Protein AF-A0A8J2M8Q9-F1 (afdb_monomer_lite)

pLDDT: mean 80.67, std 23.52, range [33.78, 98.88]

Foldseek 3Di:
DDPVLVVQLVVLVVQLVVLVVQLCCQPPVDPDHDVVSNVVSVVSNVVSVVSNVVSVVVVVVVVVVVVVVVVVVVVVVVVVVVVVVVVVVVVVVVVVVVVVVVVVVVVVVCVVCVVVVVVVVVVVVVVVVVVVVVVVDDDDDDDDDDDDDDDDDDDDDDDDDDDDDDDDDDDDDDDDDDDDDDDDDDDDDDD

Sequence (191 aa):
MDTQLTKRLKNSAANVLRETWLIYKHTKLVKRVNPSRVRAHQRKFLLAIYALRKVKMDQRKLMDNSSTITDMAKTQNTVYEIVSDLTARQDHFEERLQAIEEKIALVHEQLEGLPDVISRCLSRHSYEMQSKNYLLRPESAATPSTLPPALPTTSATQMHNNMPHSKSVPTSTLSTKTLLPPPLPPRTQQT

InterPro domains:
  IPR004178 Calmodulin-binding domain [PF02888] (2-76)
  IPR004178 Calmodulin-binding domain [SM01053] (2-78)
  IPR015449 Potassium channel, calcium-activated, SK [PTHR10153] (1-133)

Secondary structure (DSSP, 8-state):
--HHHHHHHHHHHHHHHHHHHHHHHHHHSSSS--HHHHHHHHHHHHHH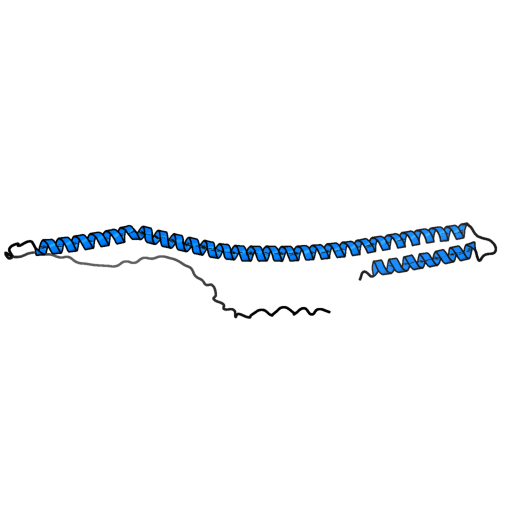HHHHHHHHHHHHHHHHHHHHHHHHHHHHHHHHHHHHHHHHHHHHHHHHHHHHHHHHHHHHHHHHSHHHHHHHHHHHHHHHHHHHHHTT--------------------------------------------PPPPPPPP---

Organism: NCBI:txid39272

Radius of gyration: 52.07 Å; chains: 1; bounding box: 101×75×138 Å

Structure (mmCIF, N/CA/C/O backbone):
data_AF-A0A8J2M8Q9-F1
#
_entry.id   AF-A0A8J2M8Q9-F1
#
loop_
_atom_site.group_PDB
_atom_site.id
_atom_site.type_symbol
_atom_site.label_atom_id
_atom_site.label_alt_id
_atom_site.label_comp_id
_atom_site.label_asym_id
_atom_site.label_entity_id
_atom_site.label_seq_id
_atom_site.pdbx_PDB_ins_code
_atom_site.Cartn_x
_atom_site.Cartn_y
_atom_site.Cartn_z
_atom_site.occupancy
_atom_site.B_iso_or_equiv
_atom_site.auth_seq_id
_atom_site.auth_comp_id
_atom_site.auth_asym_id
_atom_site.auth_atom_id
_atom_site.pdbx_PDB_model_num
ATOM 1 N N . MET A 1 1 ? -5.639 -0.041 -10.837 1.00 57.59 1 MET A N 1
ATOM 2 C CA . MET A 1 1 ? -4.279 -0.512 -11.199 1.00 57.59 1 MET A CA 1
ATOM 3 C C . MET A 1 1 ? -3.458 0.691 -11.648 1.00 57.59 1 MET A C 1
ATOM 5 O O . MET A 1 1 ? -3.986 1.476 -12.425 1.00 57.59 1 MET A O 1
ATOM 9 N N . ASP A 1 2 ? -2.213 0.857 -11.186 1.00 66.19 2 ASP A N 1
ATOM 10 C CA . ASP A 1 2 ? -1.350 1.966 -11.636 1.00 66.19 2 ASP A CA 1
ATOM 11 C C . ASP A 1 2 ? -0.932 1.782 -13.110 1.00 66.19 2 ASP A C 1
ATOM 13 O O . ASP A 1 2 ? -0.144 0.900 -13.477 1.00 66.19 2 ASP A O 1
ATOM 17 N N . THR A 1 3 ? -1.472 2.646 -13.968 1.00 80.94 3 THR A N 1
ATOM 18 C CA . THR A 1 3 ? -1.210 2.667 -15.409 1.00 80.94 3 THR A CA 1
ATOM 19 C C . THR A 1 3 ? 0.157 3.271 -15.754 1.00 80.94 3 THR A C 1
ATOM 21 O O . THR A 1 3 ? 0.764 2.866 -16.749 1.00 80.94 3 THR A O 1
ATOM 24 N N . GLN A 1 4 ? 0.690 4.183 -14.933 1.00 89.00 4 GLN A N 1
ATOM 25 C CA . GLN A 1 4 ? 1.952 4.898 -15.153 1.00 89.00 4 GLN A CA 1
ATOM 26 C C . GLN A 1 4 ? 3.167 3.992 -14.934 1.00 89.00 4 GLN A C 1
ATOM 28 O O . GLN A 1 4 ? 4.094 3.998 -15.751 1.00 89.00 4 GLN A O 1
ATOM 33 N N . LEU A 1 5 ? 3.205 3.207 -13.849 1.00 89.88 5 LEU A N 1
ATOM 34 C CA . LEU A 1 5 ? 4.272 2.212 -13.652 1.00 89.88 5 LEU A CA 1
ATOM 35 C C . LEU A 1 5 ? 4.190 1.103 -14.708 1.00 89.88 5 LEU A C 1
ATOM 37 O O . LEU A 1 5 ? 5.193 0.812 -15.360 1.00 89.88 5 LEU A O 1
ATOM 41 N N . THR A 1 6 ? 2.996 0.566 -14.976 1.00 91.38 6 THR A N 1
ATOM 42 C CA . THR A 1 6 ? 2.790 -0.483 -15.992 1.00 91.38 6 THR A CA 1
ATOM 43 C C . THR A 1 6 ? 3.239 -0.037 -17.393 1.00 91.38 6 THR A C 1
ATOM 45 O O . THR A 1 6 ? 3.917 -0.788 -18.100 1.00 91.38 6 THR A O 1
ATOM 48 N N . LYS A 1 7 ? 2.934 1.207 -17.798 1.00 94.94 7 LYS A N 1
ATOM 49 C CA . LYS A 1 7 ? 3.385 1.798 -19.073 1.00 94.94 7 LYS A CA 1
ATOM 50 C C . LYS A 1 7 ? 4.909 1.940 -19.134 1.00 94.94 7 LYS A C 1
ATOM 52 O O . LYS A 1 7 ? 5.515 1.568 -20.140 1.00 94.94 7 LYS A O 1
ATOM 57 N N . ARG A 1 8 ? 5.543 2.427 -18.058 1.00 94.62 8 ARG A N 1
ATOM 58 C CA . ARG A 1 8 ? 7.009 2.571 -17.966 1.00 94.62 8 ARG A CA 1
ATOM 59 C C . ARG A 1 8 ? 7.736 1.221 -17.974 1.00 94.62 8 ARG A C 1
ATOM 61 O O . ARG A 1 8 ? 8.788 1.111 -18.605 1.00 94.62 8 ARG A O 1
ATOM 68 N N . LEU A 1 9 ? 7.159 0.188 -17.354 1.00 95.44 9 LEU A N 1
ATOM 69 C CA . LEU A 1 9 ? 7.693 -1.179 -17.358 1.00 95.44 9 LEU A CA 1
ATOM 70 C C . LEU A 1 9 ? 7.687 -1.762 -18.781 1.00 95.44 9 LEU A C 1
ATOM 72 O O . LEU A 1 9 ? 8.731 -2.187 -19.278 1.00 95.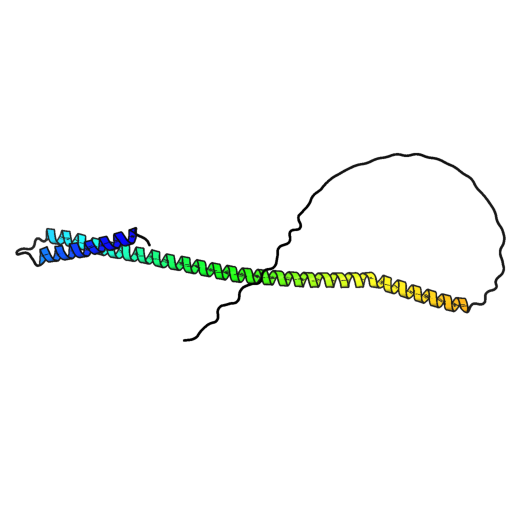44 9 LEU A O 1
ATOM 76 N N . LYS A 1 10 ? 6.534 -1.699 -19.468 1.00 96.12 10 LYS A N 1
ATOM 77 C CA . LYS A 1 10 ? 6.373 -2.164 -20.857 1.00 96.12 10 LYS A CA 1
ATOM 78 C C . LYS A 1 10 ? 7.310 -1.430 -21.825 1.00 96.12 10 LYS A C 1
ATOM 80 O O . LYS A 1 10 ? 7.965 -2.075 -22.639 1.00 96.12 10 LYS A O 1
ATOM 85 N N . ASN A 1 11 ? 7.434 -0.103 -21.710 1.00 96.75 11 ASN A N 1
ATOM 86 C CA . ASN A 1 11 ? 8.350 0.675 -22.552 1.00 96.75 11 ASN A CA 1
ATOM 87 C C . ASN A 1 11 ? 9.827 0.313 -22.302 1.00 96.75 11 ASN A C 1
ATOM 89 O O . ASN A 1 11 ? 10.575 0.109 -23.255 1.00 96.75 11 ASN A O 1
ATOM 93 N N . SER A 1 12 ? 10.235 0.156 -21.038 1.00 97.38 12 SER A N 1
ATOM 94 C CA . SER A 1 12 ? 11.608 -0.242 -20.696 1.00 97.38 12 SER A CA 1
ATOM 95 C C . SER A 1 12 ? 11.949 -1.632 -21.247 1.00 97.38 12 SER A C 1
ATOM 97 O O . SER A 1 12 ? 13.013 -1.805 -21.835 1.00 97.38 12 SER A O 1
ATOM 99 N N . ALA A 1 13 ? 11.030 -2.600 -21.147 1.00 98.25 13 ALA A N 1
ATOM 100 C CA . ALA A 1 13 ? 11.201 -3.937 -21.721 1.00 98.25 13 ALA A CA 1
ATOM 101 C C . ALA A 1 13 ? 11.309 -3.912 -23.260 1.00 98.25 13 ALA A C 1
ATOM 103 O O . ALA A 1 13 ? 12.187 -4.563 -23.827 1.00 98.25 13 ALA A O 1
ATOM 104 N N . ALA A 1 14 ? 10.484 -3.107 -23.940 1.00 98.56 14 ALA A N 1
ATOM 105 C CA . ALA A 1 14 ? 10.582 -2.917 -25.389 1.00 98.56 14 ALA A CA 1
ATOM 106 C C . ALA A 1 14 ? 11.932 -2.301 -25.807 1.00 98.56 14 ALA A C 1
ATOM 108 O O . ALA A 1 14 ? 12.529 -2.734 -26.792 1.00 98.56 14 ALA A O 1
ATOM 109 N N . ASN A 1 15 ? 12.459 -1.345 -25.031 1.00 98.56 15 ASN A N 1
ATOM 110 C CA . ASN A 1 15 ? 13.781 -0.760 -25.269 1.00 98.56 15 ASN A CA 1
ATOM 111 C C . ASN A 1 15 ? 14.919 -1.774 -25.055 1.00 98.56 15 ASN A C 1
ATOM 113 O O . ASN A 1 15 ? 15.873 -1.773 -25.829 1.00 98.56 15 ASN A O 1
ATOM 117 N N . VAL A 1 16 ? 14.812 -2.670 -24.063 1.00 98.75 16 VAL A N 1
ATOM 118 C CA . VAL A 1 16 ? 15.770 -3.777 -23.881 1.00 98.75 16 VAL A CA 1
ATOM 119 C C . VAL A 1 16 ? 15.820 -4.641 -25.145 1.00 98.75 16 VAL A C 1
ATOM 121 O O . VAL A 1 16 ? 16.888 -4.766 -25.739 1.00 98.75 16 VAL A O 1
ATOM 124 N N . LEU A 1 17 ? 14.672 -5.144 -25.619 1.00 98.81 17 LEU A N 1
ATOM 125 C CA . LEU A 1 17 ? 14.590 -5.959 -26.841 1.00 98.81 17 LEU A CA 1
ATOM 126 C C . LEU A 1 17 ? 15.137 -5.220 -28.076 1.00 98.81 17 LEU A C 1
ATOM 128 O O . LEU A 1 17 ? 15.916 -5.784 -28.848 1.00 98.81 17 LEU A O 1
ATOM 132 N N . ARG A 1 18 ? 14.774 -3.939 -28.237 1.00 98.75 18 ARG A N 1
ATOM 133 C CA . ARG A 1 18 ? 15.227 -3.073 -29.336 1.00 98.75 18 ARG A CA 1
ATOM 134 C C . ARG A 1 18 ? 16.748 -2.960 -29.388 1.00 98.75 18 ARG A C 1
ATOM 136 O O . ARG A 1 18 ? 17.340 -3.151 -30.450 1.00 98.75 18 ARG A O 1
ATOM 143 N N . GLU A 1 19 ? 17.389 -2.645 -28.265 1.00 98.75 19 GLU A N 1
ATOM 144 C CA . GLU A 1 19 ? 18.838 -2.453 -28.244 1.00 98.75 19 GLU A CA 1
ATOM 145 C C . GLU A 1 19 ? 19.596 -3.790 -28.282 1.00 98.75 19 GLU A C 1
ATOM 147 O O . GLU A 1 19 ? 20.628 -3.851 -28.944 1.00 98.75 19 GLU A O 1
ATOM 152 N N . THR A 1 20 ? 19.069 -4.883 -27.708 1.00 98.75 20 THR A N 1
ATOM 153 C CA . THR A 1 20 ? 19.615 -6.243 -27.915 1.00 98.75 20 THR A CA 1
ATOM 154 C C . THR A 1 20 ? 19.653 -6.596 -29.404 1.00 98.75 20 THR A C 1
ATOM 156 O O . THR A 1 20 ? 20.704 -6.992 -29.914 1.00 98.75 20 THR A O 1
ATOM 159 N N . TRP A 1 21 ? 18.548 -6.391 -30.130 1.00 98.88 21 TRP A N 1
ATOM 160 C CA . TRP A 1 21 ? 18.489 -6.648 -31.571 1.00 98.88 21 TRP A CA 1
ATOM 161 C C . TRP A 1 21 ? 19.465 -5.770 -32.364 1.00 98.88 21 TRP A C 1
ATOM 163 O O . TRP A 1 21 ? 20.146 -6.261 -33.265 1.00 98.88 21 TRP A O 1
ATOM 173 N N . LEU A 1 22 ? 19.598 -4.487 -32.018 1.00 98.69 22 LEU A N 1
ATOM 174 C CA . LEU A 1 22 ? 20.521 -3.575 -32.702 1.00 98.69 22 LEU A CA 1
ATOM 175 C C . LEU A 1 22 ? 21.999 -3.880 -32.398 1.00 98.69 22 LEU A C 1
ATOM 177 O O . LEU A 1 22 ? 22.832 -3.772 -33.299 1.00 98.69 22 LEU A O 1
ATOM 181 N N . ILE A 1 23 ? 22.332 -4.336 -31.186 1.00 98.62 23 ILE A N 1
ATOM 182 C CA . ILE A 1 23 ? 23.669 -4.853 -30.854 1.00 98.62 23 ILE A CA 1
ATOM 183 C C . ILE A 1 23 ? 23.963 -6.103 -31.689 1.00 98.62 23 ILE A C 1
ATOM 185 O O . ILE A 1 23 ? 24.995 -6.147 -32.359 1.00 98.62 23 ILE A O 1
ATOM 189 N N . TYR A 1 24 ? 23.054 -7.084 -31.721 1.00 98.81 24 TYR A N 1
ATOM 190 C CA . TYR A 1 24 ? 23.211 -8.300 -32.529 1.00 98.81 24 TYR A CA 1
ATOM 191 C C . TYR A 1 24 ? 23.379 -7.967 -34.020 1.00 98.81 24 TYR A C 1
ATOM 193 O O . TYR A 1 24 ? 24.371 -8.359 -34.641 1.00 98.81 24 TYR A O 1
ATOM 201 N N . LYS A 1 25 ? 22.494 -7.128 -34.576 1.00 98.50 25 LYS A N 1
ATOM 202 C CA . LYS A 1 25 ? 22.558 -6.667 -35.970 1.00 98.50 25 LYS A CA 1
ATOM 203 C C . LYS A 1 25 ? 23.911 -6.040 -36.316 1.00 98.50 25 LYS A C 1
ATOM 205 O O . LYS A 1 25 ? 24.453 -6.315 -37.380 1.00 98.50 25 LYS A O 1
ATOM 210 N N . HIS A 1 26 ? 24.469 -5.209 -35.436 1.00 98.38 26 HIS A N 1
ATOM 211 C CA . HIS A 1 26 ? 25.707 -4.463 -35.699 1.00 98.38 26 HIS A CA 1
ATOM 212 C C . HIS A 1 26 ? 26.997 -5.163 -35.238 1.00 98.38 26 HIS A C 1
ATOM 214 O O . HIS A 1 26 ? 28.076 -4.604 -35.428 1.00 98.38 26 HIS A O 1
ATOM 220 N N . THR A 1 27 ? 26.906 -6.376 -34.678 1.00 98.44 27 THR A N 1
ATOM 221 C CA . THR A 1 27 ? 28.067 -7.197 -34.272 1.00 98.44 27 THR A CA 1
ATOM 222 C C . THR A 1 27 ? 28.136 -8.567 -34.947 1.00 98.44 27 THR A C 1
ATOM 224 O O . THR A 1 27 ? 29.223 -9.135 -35.009 1.00 98.44 27 THR A O 1
ATOM 227 N N . LYS A 1 28 ? 27.014 -9.105 -35.452 1.00 97.88 28 LYS A N 1
ATOM 228 C CA . LYS A 1 28 ? 26.935 -10.443 -36.068 1.00 97.88 28 LYS A CA 1
ATOM 229 C C . LYS A 1 28 ? 26.428 -10.447 -37.515 1.00 97.88 28 LYS A C 1
ATOM 231 O O . LYS A 1 28 ? 26.812 -11.328 -38.271 1.00 97.88 28 LYS A O 1
ATOM 236 N N . LEU A 1 29 ? 25.612 -9.469 -37.923 1.00 97.94 29 LEU A N 1
ATOM 237 C CA . LEU A 1 29 ? 24.972 -9.407 -39.255 1.00 97.94 29 LEU A CA 1
ATOM 238 C C . LEU A 1 29 ? 25.597 -8.325 -40.170 1.00 97.94 29 LEU A C 1
ATOM 240 O O . LEU A 1 29 ? 24.916 -7.723 -41.000 1.00 97.94 29 LEU A O 1
ATOM 244 N N . VAL A 1 30 ? 26.897 -8.041 -40.018 1.00 97.19 30 VAL A N 1
ATOM 245 C CA . VAL A 1 30 ? 27.631 -7.036 -40.816 1.00 97.19 30 VAL A CA 1
ATOM 246 C C . VAL A 1 30 ? 29.028 -7.523 -41.206 1.00 97.19 30 VAL A C 1
ATOM 248 O O . VAL A 1 30 ? 29.735 -8.099 -40.387 1.00 97.19 30 VAL A O 1
ATOM 251 N N . LYS A 1 31 ? 29.463 -7.229 -42.444 1.00 97.44 31 LYS A N 1
ATOM 252 C CA . LYS A 1 31 ? 30.798 -7.607 -42.963 1.00 97.44 31 LYS A CA 1
ATOM 253 C C . LYS A 1 31 ? 31.967 -6.899 -42.255 1.00 97.44 31 LYS A C 1
ATOM 255 O O . LYS A 1 31 ? 33.078 -7.414 -42.250 1.00 97.44 31 LYS A O 1
ATOM 260 N N . ARG A 1 32 ? 31.734 -5.710 -41.684 1.00 96.94 32 ARG A N 1
ATOM 261 C CA . ARG A 1 32 ? 32.678 -4.965 -40.831 1.00 96.94 32 ARG A CA 1
ATOM 262 C C . ARG A 1 32 ? 31.895 -4.295 -39.699 1.00 96.94 32 ARG A C 1
ATOM 264 O O . ARG A 1 32 ? 30.847 -3.698 -39.944 1.00 96.94 32 ARG A O 1
ATOM 271 N N . VAL A 1 33 ? 32.391 -4.401 -38.468 1.00 97.75 33 VAL A N 1
ATOM 272 C CA . VAL A 1 33 ? 31.759 -3.829 -37.265 1.00 97.75 33 VAL A CA 1
ATOM 273 C C . VAL A 1 33 ? 32.157 -2.357 -37.106 1.00 97.75 33 VAL A C 1
ATOM 275 O O . VAL A 1 33 ? 33.305 -1.998 -37.344 1.00 97.75 33 VAL A O 1
ATOM 278 N N . ASN A 1 34 ? 31.227 -1.503 -36.663 1.00 97.56 34 ASN A N 1
ATOM 279 C CA . ASN A 1 34 ? 31.510 -0.117 -36.268 1.00 97.56 34 ASN A CA 1
ATOM 280 C C . ASN A 1 34 ? 31.467 0.001 -34.726 1.00 97.56 34 ASN A C 1
ATOM 282 O O . ASN A 1 34 ? 30.368 0.018 -34.158 1.00 97.56 34 ASN A O 1
ATOM 286 N N . PRO A 1 35 ? 32.620 0.104 -34.030 1.00 97.94 35 PRO A N 1
ATOM 287 C CA . PRO A 1 35 ? 32.657 0.102 -32.566 1.00 97.94 35 PRO A CA 1
ATOM 288 C C . PRO A 1 35 ? 31.900 1.267 -31.920 1.00 97.94 35 PRO A C 1
ATOM 290 O O . PRO A 1 35 ? 31.261 1.084 -30.887 1.00 97.94 35 PRO A O 1
ATOM 293 N N . SER A 1 36 ? 31.916 2.461 -32.521 1.00 98.31 36 SER A N 1
ATOM 294 C CA . SER A 1 36 ? 31.206 3.631 -31.981 1.00 98.31 36 SER A CA 1
ATOM 295 C C . SER A 1 36 ? 29.687 3.454 -32.016 1.00 98.31 36 SER A C 1
ATOM 297 O O . SER A 1 36 ? 29.014 3.760 -31.032 1.00 98.31 36 SER A O 1
ATOM 299 N N . ARG A 1 37 ? 29.146 2.876 -33.097 1.00 97.94 37 ARG A N 1
ATOM 300 C CA . ARG A 1 37 ? 27.720 2.531 -33.194 1.00 97.94 37 ARG A CA 1
ATOM 301 C C . ARG A 1 37 ? 27.330 1.445 -32.190 1.00 97.94 37 ARG A C 1
ATOM 303 O O . ARG A 1 37 ? 26.300 1.573 -31.533 1.00 97.94 37 ARG A O 1
ATOM 310 N N . VAL A 1 38 ? 28.161 0.414 -32.023 1.00 98.69 38 VAL A N 1
ATOM 311 C CA . VAL A 1 38 ? 27.928 -0.649 -31.029 1.00 98.69 38 VAL A CA 1
ATOM 312 C C . VAL A 1 38 ? 27.919 -0.077 -29.606 1.00 98.69 38 VAL A C 1
ATOM 314 O O . VAL A 1 38 ? 26.957 -0.315 -28.876 1.00 98.69 38 VAL A O 1
ATOM 317 N N . ARG A 1 39 ? 28.890 0.775 -29.242 1.00 98.69 39 ARG A N 1
ATOM 318 C CA . ARG A 1 39 ? 28.923 1.474 -27.940 1.00 98.69 39 ARG A CA 1
ATOM 319 C C . ARG A 1 39 ? 27.680 2.330 -27.684 1.00 98.69 39 ARG A C 1
ATOM 321 O O . ARG A 1 39 ? 27.185 2.362 -26.558 1.00 98.69 39 ARG A O 1
ATOM 328 N N . ALA A 1 40 ? 27.145 2.999 -28.708 1.00 98.69 40 ALA A N 1
ATOM 329 C CA . ALA A 1 40 ? 25.921 3.790 -28.577 1.00 98.69 40 ALA A CA 1
ATOM 330 C C . ALA A 1 40 ? 24.697 2.923 -28.217 1.00 98.69 40 ALA A C 1
ATOM 332 O O . ALA A 1 40 ? 23.916 3.310 -27.346 1.00 98.69 40 ALA A O 1
ATOM 333 N N . HIS A 1 41 ? 24.556 1.741 -28.826 1.00 98.81 41 HIS A N 1
ATOM 334 C CA . HIS A 1 41 ? 23.489 0.791 -28.486 1.00 98.81 41 HIS A CA 1
ATOM 335 C C . HIS A 1 41 ? 23.728 0.091 -27.140 1.00 98.81 41 HIS A C 1
ATOM 337 O O . HIS A 1 41 ? 22.794 -0.052 -26.359 1.00 98.81 41 HIS A O 1
ATOM 343 N N . GLN A 1 42 ? 24.975 -0.253 -26.796 1.00 98.81 42 GLN A N 1
ATOM 344 C CA . GLN A 1 42 ? 25.328 -0.800 -25.476 1.00 98.81 42 GLN A CA 1
ATOM 345 C C . GLN A 1 42 ? 24.961 0.160 -24.333 1.00 98.81 42 GLN A C 1
ATOM 347 O O . GLN A 1 42 ? 24.351 -0.264 -23.353 1.00 98.81 42 GLN A O 1
ATOM 352 N N . ARG A 1 43 ? 25.248 1.465 -24.468 1.00 98.81 43 ARG A N 1
ATOM 353 C CA . ARG A 1 43 ? 24.837 2.478 -23.475 1.00 98.81 43 ARG A CA 1
ATOM 354 C C . ARG A 1 43 ? 23.313 2.540 -23.323 1.00 98.81 43 ARG A C 1
ATOM 356 O O . ARG A 1 43 ? 22.820 2.581 -22.200 1.00 98.81 43 ARG A O 1
ATOM 363 N N . LYS A 1 44 ? 22.561 2.500 -24.429 1.00 98.62 44 LYS A N 1
ATOM 364 C CA . LYS A 1 44 ? 21.086 2.504 -24.409 1.00 98.62 44 LYS A CA 1
ATOM 365 C C . LYS A 1 44 ? 20.502 1.220 -23.811 1.00 98.62 44 LYS A C 1
ATOM 367 O O . LYS A 1 44 ? 19.571 1.304 -23.017 1.00 98.62 44 LYS A O 1
ATOM 372 N N . PHE A 1 45 ? 21.084 0.060 -24.115 1.00 98.81 45 PHE A N 1
ATOM 373 C CA . PHE A 1 45 ? 20.724 -1.228 -23.516 1.00 98.81 45 PHE A CA 1
ATOM 374 C C . PHE A 1 45 ? 20.901 -1.214 -21.991 1.00 98.81 45 PHE A C 1
ATOM 376 O O . PHE A 1 45 ? 19.966 -1.544 -21.266 1.00 98.81 45 PHE A O 1
ATOM 383 N N . LEU A 1 46 ? 22.054 -0.755 -21.488 1.00 98.75 46 LEU A N 1
ATOM 384 C CA . LEU A 1 46 ? 22.311 -0.660 -20.045 1.00 98.75 46 LEU A CA 1
ATOM 385 C C . LEU A 1 46 ? 21.340 0.304 -19.342 1.00 98.75 46 LEU A C 1
ATOM 387 O O . LEU A 1 46 ? 20.825 -0.022 -18.273 1.00 98.75 46 LEU A O 1
ATOM 391 N N . LEU A 1 47 ? 21.024 1.449 -19.960 1.00 98.44 47 LEU A N 1
ATOM 392 C CA . LEU A 1 47 ? 20.009 2.379 -19.449 1.00 98.44 47 LEU A CA 1
ATOM 393 C C . LEU A 1 47 ? 18.602 1.756 -19.432 1.00 98.44 47 LEU A C 1
ATOM 395 O O . LEU A 1 47 ? 17.870 1.943 -18.462 1.00 98.44 47 LEU A O 1
ATOM 399 N N . ALA A 1 48 ? 18.230 0.978 -20.454 1.00 98.50 48 ALA A N 1
ATOM 400 C CA . ALA A 1 48 ? 16.944 0.280 -20.508 1.00 98.50 48 ALA A CA 1
ATOM 401 C C . ALA A 1 48 ? 16.834 -0.830 -19.444 1.00 98.50 48 ALA A C 1
ATOM 403 O O . ALA A 1 48 ? 15.802 -0.941 -18.782 1.00 98.50 48 ALA A O 1
ATOM 404 N N . ILE A 1 49 ? 17.908 -1.598 -19.216 1.00 98.62 49 ILE A N 1
ATOM 405 C CA . ILE A 1 49 ? 18.003 -2.596 -18.135 1.00 98.62 49 ILE A CA 1
ATOM 406 C C . ILE A 1 49 ? 17.891 -1.924 -16.757 1.00 98.62 49 ILE A C 1
ATOM 408 O O . ILE A 1 49 ? 17.132 -2.392 -15.905 1.00 98.62 49 ILE A O 1
ATOM 412 N N . TYR A 1 50 ? 18.595 -0.807 -16.539 1.00 98.50 50 TYR A N 1
ATOM 413 C CA . TYR A 1 50 ? 18.505 -0.033 -15.297 1.00 98.50 50 TYR A CA 1
ATOM 414 C C . TYR A 1 50 ? 17.085 0.502 -15.061 1.00 98.50 50 TYR A C 1
ATOM 416 O O . TYR A 1 50 ? 16.527 0.298 -13.982 1.00 98.50 50 TYR A O 1
ATOM 424 N N . ALA A 1 51 ? 16.468 1.121 -16.073 1.00 97.69 51 ALA A N 1
ATOM 425 C CA . ALA A 1 51 ? 15.104 1.641 -15.992 1.00 97.69 51 ALA A CA 1
ATOM 426 C C . ALA A 1 51 ? 14.084 0.528 -15.693 1.00 97.69 51 ALA A C 1
ATOM 428 O O . ALA A 1 51 ? 13.261 0.675 -14.788 1.00 97.69 51 ALA A O 1
ATOM 429 N N . LEU A 1 52 ? 14.192 -0.619 -16.375 1.00 97.94 52 LEU A N 1
ATOM 430 C CA . LEU A 1 52 ? 13.347 -1.791 -16.137 1.00 97.94 52 LEU A CA 1
ATOM 431 C C . LEU A 1 52 ? 13.496 -2.316 -14.699 1.00 97.94 52 LEU A C 1
ATOM 433 O O . LEU A 1 52 ? 12.492 -2.579 -14.034 1.00 97.94 52 LEU A O 1
ATOM 437 N N . ARG A 1 53 ? 14.734 -2.417 -14.187 1.00 98.12 53 ARG A N 1
ATOM 438 C CA . ARG A 1 53 ? 14.999 -2.811 -12.793 1.00 98.12 53 ARG A CA 1
ATOM 439 C C . ARG A 1 53 ? 14.414 -1.799 -11.809 1.00 98.12 53 ARG A C 1
ATOM 441 O O . ARG A 1 53 ? 13.779 -2.224 -10.846 1.00 98.12 53 ARG A O 1
ATOM 448 N N . LYS A 1 54 ? 14.583 -0.492 -12.044 1.00 97.12 54 LYS A N 1
ATOM 449 C CA . LYS A 1 54 ? 14.045 0.555 -11.164 1.00 97.12 54 LYS A CA 1
ATOM 450 C C . LYS A 1 54 ? 12.519 0.488 -11.097 1.00 97.12 54 LYS A C 1
ATOM 452 O O . LYS A 1 54 ? 11.983 0.363 -10.003 1.00 97.12 54 LYS A O 1
ATOM 457 N N . VAL A 1 55 ? 11.830 0.467 -12.241 1.00 96.25 55 VAL A N 1
ATOM 458 C CA . VAL A 1 55 ? 10.357 0.398 -12.288 1.00 96.25 55 VAL A CA 1
ATOM 459 C C . VAL A 1 55 ? 9.835 -0.884 -11.626 1.00 96.25 55 VAL A C 1
ATOM 461 O O . VAL A 1 55 ? 8.848 -0.822 -10.900 1.00 96.25 55 VAL A O 1
ATOM 464 N N . LYS A 1 56 ? 10.522 -2.027 -11.781 1.00 95.56 56 LYS A N 1
ATOM 465 C CA . LYS A 1 56 ? 10.175 -3.276 -11.074 1.00 95.56 56 LYS A CA 1
ATOM 466 C C . LYS A 1 56 ? 10.327 -3.165 -9.547 1.00 95.56 56 LYS A C 1
ATOM 468 O O . LYS A 1 56 ? 9.530 -3.751 -8.819 1.00 95.56 56 LYS A O 1
ATOM 473 N N . MET A 1 57 ? 11.331 -2.439 -9.051 1.00 97.12 57 MET A N 1
ATOM 474 C CA . MET A 1 57 ? 11.498 -2.190 -7.610 1.00 97.12 57 MET A CA 1
ATOM 475 C C . MET A 1 57 ? 10.483 -1.173 -7.079 1.00 97.12 57 MET A C 1
ATOM 477 O O . MET A 1 57 ? 9.925 -1.391 -6.009 1.00 97.12 57 MET A O 1
ATOM 481 N N . ASP A 1 58 ? 10.197 -0.109 -7.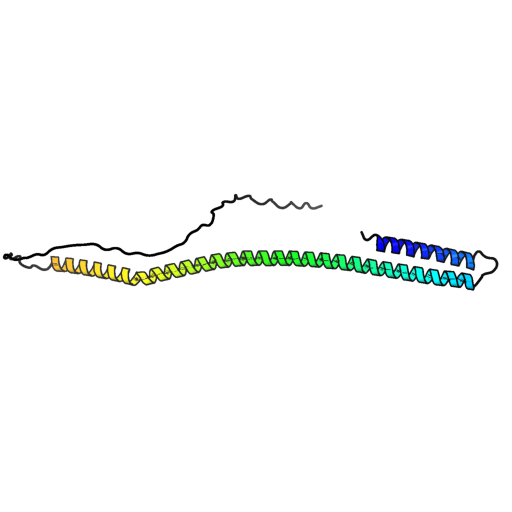831 1.00 95.00 58 ASP A N 1
ATOM 482 C CA . ASP A 1 58 ? 9.167 0.872 -7.471 1.00 95.00 58 ASP A CA 1
ATOM 483 C C . ASP A 1 58 ? 7.772 0.203 -7.423 1.00 95.00 58 ASP A C 1
ATOM 485 O O . ASP A 1 58 ? 7.025 0.407 -6.470 1.00 95.00 58 ASP A O 1
ATOM 489 N N . GLN A 1 59 ? 7.450 -0.678 -8.383 1.00 94.12 59 GLN A N 1
ATOM 490 C CA . GLN A 1 59 ? 6.212 -1.471 -8.382 1.00 94.12 59 GLN A CA 1
ATOM 491 C C . GLN A 1 59 ? 6.117 -2.419 -7.178 1.00 94.12 59 GLN A C 1
ATOM 493 O O . GLN A 1 59 ? 5.045 -2.526 -6.586 1.00 94.12 59 GLN A O 1
ATOM 498 N N . ARG A 1 60 ? 7.218 -3.087 -6.798 1.00 94.88 60 ARG A N 1
ATOM 499 C CA . ARG A 1 60 ? 7.252 -3.920 -5.585 1.00 94.88 60 ARG A CA 1
ATOM 500 C C . ARG A 1 60 ? 6.933 -3.078 -4.347 1.00 94.88 60 ARG A C 1
ATOM 502 O O . ARG A 1 60 ? 5.998 -3.412 -3.640 1.00 94.88 60 ARG A O 1
ATOM 509 N N . LYS A 1 61 ? 7.612 -1.940 -4.157 1.00 95.38 61 LYS A N 1
ATOM 510 C CA . LYS A 1 61 ? 7.368 -1.044 -3.012 1.00 95.38 61 LYS A CA 1
ATOM 511 C C . LYS A 1 61 ? 5.898 -0.638 -2.877 1.00 95.38 61 LYS A C 1
ATOM 513 O O . LYS A 1 61 ? 5.381 -0.647 -1.766 1.00 95.38 61 LYS A O 1
ATOM 518 N N . LEU A 1 62 ? 5.224 -0.291 -3.979 1.00 93.19 62 LEU A N 1
ATOM 519 C CA . LEU A 1 62 ? 3.795 0.057 -3.941 1.00 93.19 62 LEU A CA 1
ATOM 520 C C . LEU A 1 62 ? 2.909 -1.137 -3.551 1.00 93.19 62 LEU A C 1
ATOM 522 O O . LEU A 1 62 ? 1.939 -0.953 -2.824 1.00 93.19 62 LEU A O 1
ATOM 526 N N . MET A 1 63 ? 3.246 -2.347 -4.004 1.00 93.69 63 MET A N 1
ATOM 527 C CA . MET A 1 63 ? 2.553 -3.575 -3.604 1.00 93.69 63 MET A CA 1
ATOM 528 C C . MET A 1 63 ? 2.748 -3.858 -2.108 1.00 93.69 63 MET A C 1
ATOM 530 O O . MET A 1 63 ? 1.767 -4.081 -1.408 1.00 93.69 63 MET A O 1
ATOM 534 N N . ASP A 1 64 ? 3.984 -3.754 -1.610 1.00 95.94 64 ASP A N 1
ATOM 535 C CA . ASP A 1 64 ? 4.316 -3.953 -0.195 1.00 95.94 64 ASP A CA 1
ATOM 536 C C . ASP A 1 64 ? 3.558 -2.943 0.697 1.00 95.94 64 ASP A C 1
ATOM 538 O O . ASP A 1 64 ? 2.936 -3.330 1.682 1.00 95.94 64 ASP A O 1
ATOM 542 N N . ASN A 1 65 ? 3.516 -1.660 0.299 1.00 95.50 65 ASN A N 1
ATOM 543 C CA . ASN A 1 65 ? 2.744 -0.616 0.993 1.00 95.50 65 ASN A CA 1
ATOM 544 C C . ASN A 1 65 ? 1.232 -0.910 0.990 1.00 95.50 65 ASN A C 1
ATOM 546 O O . ASN A 1 65 ? 0.560 -0.687 1.995 1.00 95.50 65 ASN A O 1
ATOM 550 N N . SER A 1 66 ? 0.690 -1.428 -0.118 1.00 94.88 66 SER A N 1
ATOM 551 C CA . SER A 1 66 ? -0.721 -1.826 -0.201 1.00 94.88 66 SER A CA 1
ATOM 552 C C . SER A 1 66 ? -1.053 -2.959 0.776 1.00 94.88 66 SER A C 1
ATOM 554 O O . SER A 1 66 ? -2.136 -2.951 1.365 1.00 94.88 66 SER A O 1
ATOM 556 N N . SER A 1 67 ? -0.130 -3.903 0.985 1.00 96.81 67 SER A N 1
ATOM 557 C CA . SER A 1 67 ? -0.264 -4.941 2.014 1.00 96.81 67 SER A CA 1
ATOM 558 C C . SER A 1 67 ? -0.232 -4.331 3.417 1.00 96.81 67 SER A C 1
ATOM 560 O O . SER A 1 67 ? -1.164 -4.547 4.183 1.00 96.81 67 SER A O 1
ATOM 562 N N . THR A 1 68 ? 0.750 -3.472 3.724 1.00 97.88 68 THR A N 1
ATOM 563 C CA . THR A 1 68 ? 0.856 -2.799 5.035 1.00 97.88 68 THR A CA 1
ATOM 564 C C . THR A 1 68 ? -0.408 -2.017 5.407 1.00 97.88 68 THR A C 1
ATOM 566 O O . THR A 1 68 ? -0.871 -2.111 6.540 1.00 97.88 68 THR A O 1
ATOM 569 N N . ILE A 1 69 ? -1.012 -1.288 4.461 1.00 97.69 69 ILE A N 1
ATOM 570 C CA . ILE A 1 69 ? -2.279 -0.569 4.688 1.00 97.69 69 ILE A CA 1
ATOM 571 C C . ILE A 1 69 ? -3.429 -1.551 4.969 1.00 97.69 69 ILE A C 1
ATOM 573 O O . ILE A 1 69 ? -4.255 -1.300 5.845 1.00 97.69 69 ILE A O 1
ATOM 577 N N . THR A 1 70 ? -3.460 -2.689 4.271 1.00 98.25 70 THR A N 1
ATOM 578 C CA . THR A 1 70 ? -4.467 -3.742 4.487 1.00 98.25 70 THR A CA 1
ATOM 579 C C . THR A 1 70 ? -4.330 -4.371 5.878 1.00 98.25 70 THR A C 1
ATOM 581 O O . THR A 1 70 ? -5.330 -4.599 6.554 1.00 98.25 70 THR A O 1
ATOM 584 N N . ASP A 1 71 ? -3.104 -4.619 6.340 1.00 97.94 71 ASP A N 1
ATOM 585 C CA . ASP A 1 71 ? -2.843 -5.209 7.657 1.00 97.94 71 ASP A CA 1
ATOM 586 C C . ASP A 1 71 ? -3.069 -4.208 8.806 1.00 97.94 71 ASP A C 1
ATOM 588 O O . ASP A 1 71 ? -3.566 -4.582 9.872 1.00 97.94 71 ASP A O 1
ATOM 592 N N . MET A 1 72 ? -2.822 -2.915 8.573 1.00 98.25 72 MET A N 1
ATOM 593 C CA . MET A 1 72 ? -3.222 -1.840 9.487 1.00 98.25 72 MET A CA 1
ATOM 594 C C . MET A 1 72 ? -4.750 -1.761 9.646 1.00 98.25 72 MET A C 1
ATOM 596 O O . MET A 1 72 ? -5.233 -1.626 10.768 1.00 98.25 72 MET A O 1
ATOM 600 N N . ALA A 1 73 ? -5.517 -1.913 8.561 1.00 98.06 73 ALA A N 1
ATOM 601 C CA . ALA A 1 73 ? -6.982 -1.936 8.617 1.00 98.06 73 ALA A CA 1
ATOM 602 C C . ALA A 1 73 ? -7.526 -3.158 9.387 1.00 98.06 73 ALA A C 1
ATOM 604 O O . ALA A 1 73 ? -8.434 -3.006 10.202 1.00 98.06 73 ALA A O 1
ATOM 605 N N . LYS A 1 74 ? -6.931 -4.351 9.210 1.00 98.44 74 LYS A N 1
ATOM 606 C CA . LYS A 1 74 ? -7.247 -5.534 10.042 1.00 98.44 74 LYS A CA 1
ATOM 607 C C . LYS A 1 74 ? -6.981 -5.261 11.523 1.00 98.44 74 LYS A C 1
ATOM 609 O O . LYS A 1 74 ? -7.824 -5.553 12.362 1.00 98.44 74 LYS A O 1
ATOM 614 N N . THR A 1 75 ? -5.827 -4.663 11.828 1.00 98.25 75 THR A N 1
ATOM 615 C CA . THR A 1 75 ? -5.428 -4.325 13.202 1.00 98.25 75 THR A CA 1
ATOM 616 C C . THR A 1 75 ? -6.422 -3.351 13.836 1.00 98.25 75 THR A C 1
ATOM 618 O O . THR A 1 75 ? -6.831 -3.558 14.973 1.00 98.25 75 THR A O 1
ATOM 621 N N . GLN A 1 76 ? -6.878 -2.333 13.095 1.00 98.12 76 GLN A N 1
ATOM 622 C CA . GLN A 1 76 ? -7.941 -1.435 13.556 1.00 98.12 76 GLN A CA 1
ATOM 623 C C . GLN A 1 76 ? -9.255 -2.177 13.820 1.00 98.12 76 GLN A C 1
ATOM 625 O O . GLN A 1 76 ? -9.846 -1.954 14.870 1.00 98.12 76 GLN A O 1
ATOM 630 N N . ASN A 1 77 ? -9.690 -3.078 12.932 1.00 98.25 77 ASN A N 1
ATOM 631 C CA . ASN A 1 77 ? -10.912 -3.863 13.134 1.00 98.25 77 ASN A CA 1
ATOM 632 C C . ASN A 1 77 ? -10.856 -4.674 14.442 1.00 98.25 77 ASN A C 1
ATOM 634 O O . ASN A 1 77 ? -11.749 -4.553 15.272 1.00 98.25 77 ASN A O 1
ATOM 638 N N . THR A 1 78 ? -9.763 -5.407 14.676 1.00 98.44 78 THR A N 1
ATOM 639 C CA . THR A 1 78 ? -9.565 -6.173 15.919 1.00 98.44 78 THR A CA 1
ATOM 640 C C . THR A 1 78 ? -9.477 -5.282 17.162 1.00 98.44 78 THR A C 1
ATOM 642 O O . THR A 1 78 ? -9.973 -5.660 18.219 1.00 98.44 78 THR A O 1
ATOM 645 N N . VAL A 1 79 ? -8.902 -4.078 17.063 1.00 98.56 79 VAL A N 1
ATOM 646 C CA . VAL A 1 79 ? -8.921 -3.105 18.171 1.00 98.56 79 VAL A CA 1
ATOM 647 C C . VAL A 1 79 ? -10.340 -2.593 18.441 1.00 98.56 79 VAL A C 1
ATOM 649 O O . VAL A 1 79 ? -10.722 -2.502 19.605 1.00 98.56 79 VAL A O 1
ATOM 652 N N . TYR A 1 80 ? -11.140 -2.308 17.409 1.00 98.56 80 TYR A N 1
ATOM 653 C CA . TYR A 1 80 ? -12.546 -1.917 17.575 1.00 98.56 80 TYR A CA 1
ATOM 654 C C . TYR A 1 80 ? -13.385 -3.028 18.218 1.00 98.56 80 TYR A C 1
ATOM 656 O O . TYR A 1 80 ? -14.158 -2.737 19.126 1.00 98.56 80 TYR A O 1
ATOM 664 N N . GLU A 1 81 ? -13.197 -4.285 17.808 1.00 98.31 81 GLU A N 1
ATOM 665 C CA . GLU A 1 81 ? -13.846 -5.457 18.416 1.00 98.31 81 GLU A CA 1
ATOM 666 C C . GLU A 1 81 ? -13.482 -5.577 19.907 1.00 98.31 81 GLU A C 1
ATOM 668 O O . GLU A 1 81 ? -14.368 -5.596 20.759 1.00 98.31 81 GLU A O 1
ATOM 673 N N . ILE A 1 82 ? -12.187 -5.534 20.249 1.00 98.56 82 ILE A N 1
ATOM 674 C CA . ILE A 1 82 ? -11.709 -5.618 21.643 1.00 98.56 82 ILE A CA 1
ATOM 675 C C . ILE A 1 82 ? -12.235 -4.463 22.510 1.00 98.56 82 ILE A C 1
ATOM 677 O O . ILE A 1 82 ? -12.590 -4.687 23.668 1.00 98.56 82 ILE A O 1
ATOM 681 N N . VAL A 1 83 ? -12.279 -3.235 21.980 1.00 98.50 83 VAL A N 1
ATOM 682 C CA . VAL A 1 83 ? -12.794 -2.064 22.710 1.00 98.50 83 VAL A CA 1
ATOM 683 C C . VAL A 1 83 ? -14.312 -2.147 22.882 1.00 98.50 83 VAL A C 1
ATOM 685 O O . VAL A 1 83 ? -14.797 -1.886 23.977 1.00 98.50 83 VAL A O 1
ATOM 688 N N . SER A 1 84 ? -15.053 -2.584 21.860 1.00 98.62 84 SER A N 1
ATOM 689 C CA . SER A 1 84 ? -16.502 -2.814 21.953 1.00 98.62 84 SER A CA 1
ATOM 690 C C . SER A 1 84 ? -16.835 -3.868 23.015 1.00 98.62 84 SER A C 1
ATOM 692 O O . SER A 1 84 ? -17.679 -3.632 23.880 1.00 98.62 84 SER A O 1
ATOM 694 N N . ASP A 1 85 ? -16.123 -4.998 23.010 1.00 98.50 85 ASP A N 1
ATOM 695 C CA . ASP A 1 85 ? -16.265 -6.052 24.018 1.00 98.50 85 ASP A CA 1
ATOM 696 C C . ASP A 1 85 ? -15.846 -5.581 25.417 1.00 98.50 85 ASP A C 1
ATOM 698 O O . ASP A 1 85 ? -16.324 -6.109 26.421 1.00 98.50 85 ASP A O 1
ATOM 702 N N . LEU A 1 86 ? -14.904 -4.639 25.527 1.00 98.56 86 LEU A N 1
ATOM 703 C CA . LEU A 1 86 ? -14.504 -4.049 26.806 1.00 98.56 86 LEU A CA 1
ATOM 704 C C . LEU A 1 86 ? -15.596 -3.122 27.353 1.00 98.56 86 LEU A C 1
ATOM 706 O O . LEU A 1 86 ? -15.980 -3.295 28.506 1.00 98.56 86 LEU A O 1
ATOM 710 N N . THR A 1 87 ? -16.133 -2.211 26.536 1.00 98.31 87 THR A N 1
ATOM 711 C CA . THR A 1 87 ? -17.229 -1.312 26.931 1.00 98.31 87 THR A CA 1
ATOM 712 C C . THR A 1 87 ? -18.479 -2.097 27.323 1.00 98.31 87 THR A C 1
ATOM 714 O O . THR A 1 87 ? -18.964 -1.919 28.431 1.00 98.31 87 THR A O 1
ATOM 717 N N . ALA A 1 88 ? -18.917 -3.076 26.524 1.00 98.31 88 ALA A N 1
ATOM 718 C CA . ALA A 1 88 ? -20.088 -3.893 26.864 1.00 98.31 88 ALA A CA 1
ATOM 719 C C . ALA A 1 88 ? -19.931 -4.683 28.185 1.00 98.31 88 ALA A C 1
ATOM 721 O O . ALA A 1 88 ? -20.913 -4.967 28.870 1.00 98.31 88 ALA A O 1
ATOM 722 N N . ARG A 1 89 ? -18.694 -5.036 28.574 1.00 98.38 89 ARG A N 1
ATOM 723 C CA . ARG A 1 89 ? -18.405 -5.622 29.896 1.00 98.38 89 ARG A CA 1
ATOM 724 C C . ARG A 1 89 ? -18.328 -4.572 31.001 1.00 98.38 89 ARG A C 1
ATOM 726 O O . ARG A 1 89 ? -18.743 -4.876 32.113 1.00 98.38 89 ARG A O 1
ATOM 733 N N . GLN A 1 90 ? -17.811 -3.376 30.716 1.00 98.38 90 GLN A N 1
ATOM 734 C CA . GLN A 1 90 ? -17.812 -2.247 31.647 1.00 98.38 90 GLN A CA 1
ATOM 735 C C . GLN A 1 90 ? -19.247 -1.865 32.022 1.00 98.38 90 GLN A C 1
ATOM 737 O O . GLN A 1 90 ? -19.551 -1.832 33.208 1.00 98.38 90 GLN A O 1
ATOM 742 N N . ASP A 1 91 ? -20.129 -1.685 31.037 1.00 98.38 91 ASP A N 1
ATOM 743 C CA . ASP A 1 91 ? -21.540 -1.341 31.247 1.00 98.38 91 ASP A CA 1
ATOM 744 C C . ASP A 1 91 ? -22.220 -2.363 32.178 1.00 98.38 91 ASP A C 1
ATOM 746 O O . ASP A 1 91 ? -22.855 -1.997 33.164 1.00 98.38 91 ASP A O 1
ATOM 750 N N . HIS A 1 92 ? -21.989 -3.662 31.951 1.00 98.19 92 HIS A N 1
ATOM 751 C CA . HIS A 1 92 ? -22.519 -4.724 32.811 1.00 98.19 92 HIS A CA 1
ATOM 752 C C . HIS A 1 92 ? -21.891 -4.776 34.222 1.00 98.19 92 HIS A C 1
ATOM 754 O O . HIS A 1 92 ? -22.516 -5.256 35.174 1.00 98.19 92 HIS A O 1
ATOM 760 N N . PHE A 1 93 ? -20.653 -4.305 34.400 1.00 98.31 93 PHE A N 1
ATOM 761 C CA . PHE A 1 93 ? -20.088 -4.121 35.739 1.00 98.31 93 PHE A CA 1
ATOM 762 C C . PHE A 1 93 ? -20.685 -2.896 36.443 1.00 98.31 93 PHE A C 1
ATOM 764 O O . PHE A 1 93 ? -20.930 -2.983 37.644 1.00 98.31 93 PHE A O 1
ATOM 771 N N . GLU A 1 94 ? -20.987 -1.822 35.713 1.00 98.44 94 GLU A N 1
ATOM 772 C CA . GLU A 1 94 ? -21.641 -0.611 36.225 1.00 98.44 94 GLU A CA 1
ATOM 773 C C . GLU A 1 94 ? -23.076 -0.913 36.701 1.00 98.44 94 GLU A C 1
ATOM 775 O O . GLU A 1 94 ? -23.413 -0.634 37.850 1.00 98.44 94 GLU A O 1
ATOM 780 N N . GLU A 1 95 ? -23.881 -1.618 35.889 1.00 98.44 95 GLU A N 1
ATOM 781 C CA . GLU A 1 95 ? -25.209 -2.139 36.275 1.00 98.44 95 GLU A CA 1
ATOM 782 C C . GLU A 1 95 ? -25.158 -2.909 37.605 1.00 98.44 95 GLU A C 1
ATOM 784 O O . GLU A 1 95 ? -26.019 -2.776 38.479 1.00 98.44 95 GLU A O 1
ATOM 789 N N . ARG A 1 96 ? -24.131 -3.754 37.759 1.00 98.19 96 ARG A N 1
ATOM 790 C CA . ARG A 1 96 ? -23.945 -4.596 38.943 1.00 98.19 96 ARG A CA 1
ATOM 791 C C . ARG A 1 96 ? -23.401 -3.830 40.143 1.00 98.19 96 ARG A C 1
ATOM 793 O O . ARG A 1 96 ? -23.689 -4.249 41.263 1.00 98.19 96 ARG A O 1
ATOM 800 N N . LEU A 1 97 ? -22.637 -2.762 39.924 1.00 98.56 97 LEU A N 1
ATOM 801 C CA . LEU A 1 97 ? -22.172 -1.852 40.966 1.00 98.56 97 LEU A CA 1
ATOM 802 C C . LEU A 1 97 ? -23.356 -1.055 41.519 1.00 98.56 97 LEU A C 1
ATOM 804 O O . LEU A 1 97 ? -23.622 -1.139 42.716 1.00 98.56 97 LEU A O 1
ATOM 808 N N . GLN A 1 98 ? -24.145 -0.417 40.650 1.00 98.56 98 GLN A N 1
ATOM 809 C CA . GLN A 1 98 ? -25.362 0.301 41.035 1.00 98.56 98 GLN A CA 1
ATOM 810 C C . GLN A 1 98 ? -26.336 -0.618 41.797 1.00 98.56 98 GLN A C 1
ATOM 812 O O . GLN A 1 98 ? -26.795 -0.285 42.888 1.00 98.56 98 GLN A O 1
ATOM 817 N N . ALA A 1 99 ? -26.572 -1.839 41.304 1.00 98.38 99 ALA A N 1
ATOM 818 C CA . ALA A 1 99 ? -27.422 -2.822 41.983 1.00 98.38 99 ALA A CA 1
ATOM 819 C C . ALA A 1 99 ? -26.831 -3.386 43.300 1.00 98.38 99 ALA A C 1
ATOM 821 O O . ALA A 1 99 ? -27.491 -4.192 43.969 1.00 98.38 99 ALA A O 1
ATOM 822 N N . ILE A 1 100 ? -25.597 -3.030 43.670 1.00 98.56 100 ILE A N 1
ATOM 823 C CA . ILE A 1 100 ? -25.003 -3.255 44.997 1.00 98.56 100 ILE A CA 1
ATOM 824 C C . ILE A 1 100 ? -25.153 -1.992 45.856 1.00 98.56 100 ILE A C 1
ATOM 826 O O . ILE A 1 100 ? -25.574 -2.109 47.005 1.00 98.56 100 ILE A O 1
ATOM 830 N N . GLU A 1 101 ? -24.898 -0.805 45.305 1.00 98.56 101 GLU A N 1
ATOM 831 C CA . GLU A 1 101 ? -25.093 0.486 45.980 1.00 98.56 101 GLU A CA 1
ATOM 832 C C . GLU A 1 101 ? -26.544 0.681 46.446 1.00 98.56 101 GLU A C 1
ATOM 834 O O . GLU A 1 101 ? -26.773 0.987 47.615 1.00 98.56 101 GLU A O 1
ATOM 839 N N . GLU A 1 102 ? -27.532 0.378 45.598 1.00 98.44 102 GLU A N 1
ATOM 840 C CA . GLU A 1 102 ? -28.962 0.397 45.947 1.00 98.44 102 GLU A CA 1
ATOM 841 C C . GLU A 1 102 ? -29.290 -0.533 47.129 1.00 98.44 102 GLU A C 1
ATOM 843 O O . GLU A 1 102 ? -30.075 -0.189 48.014 1.00 98.44 102 GLU A O 1
ATOM 848 N N . LYS A 1 103 ? -28.656 -1.712 47.193 1.00 98.25 103 LYS A N 1
ATOM 849 C CA . LYS A 1 103 ? -28.848 -2.665 48.300 1.00 98.25 103 LYS A CA 1
ATOM 850 C C . LYS A 1 103 ? -28.172 -2.191 49.584 1.00 98.25 103 LYS A C 1
ATOM 852 O O . LYS A 1 103 ? -28.717 -2.408 50.662 1.00 98.25 103 LYS A O 1
ATOM 857 N N . ILE A 1 104 ? -27.015 -1.540 49.480 1.00 98.56 104 ILE A N 1
ATOM 858 C CA . ILE A 1 104 ? -26.325 -0.925 50.620 1.00 98.56 104 ILE A CA 1
ATOM 859 C C . ILE A 1 104 ? -27.153 0.247 51.167 1.00 98.56 104 ILE A C 1
ATOM 861 O O . ILE A 1 104 ? -27.322 0.340 52.380 1.00 98.56 104 ILE A O 1
ATOM 865 N N . ALA A 1 105 ? -27.740 1.075 50.298 1.00 98.19 105 ALA A N 1
ATOM 866 C CA . ALA A 1 105 ? -28.637 2.163 50.688 1.00 98.19 105 ALA A CA 1
ATOM 867 C C . ALA A 1 105 ? -29.890 1.648 51.422 1.00 98.19 105 ALA A C 1
ATOM 869 O O . ALA A 1 105 ? -30.205 2.138 52.504 1.00 98.19 105 ALA A O 1
ATOM 870 N N . LEU A 1 106 ? -30.547 0.600 50.909 1.00 98.19 106 LEU A N 1
ATOM 871 C CA . LEU A 1 106 ? -31.692 -0.034 51.582 1.00 98.19 106 LEU A CA 1
ATOM 872 C C . LEU A 1 106 ? -31.323 -0.647 52.944 1.00 98.19 106 LEU A C 1
ATOM 874 O O . LEU A 1 106 ? -32.092 -0.546 53.898 1.00 98.19 106 LEU A O 1
ATOM 878 N N . VAL A 1 107 ? -30.145 -1.270 53.066 1.00 98.25 107 VAL A N 1
ATOM 879 C CA . VAL A 1 107 ? -29.648 -1.780 54.358 1.00 98.25 107 VAL A CA 1
ATOM 880 C C . VAL A 1 107 ? -29.345 -0.631 55.326 1.00 98.25 107 VAL A C 1
ATOM 882 O O . VAL A 1 107 ? -29.613 -0.760 56.519 1.00 98.25 107 VAL A O 1
ATOM 885 N N . HIS A 1 108 ? -28.835 0.500 54.836 1.00 97.88 108 HIS A N 1
ATOM 886 C CA . HIS A 1 108 ? -28.589 1.693 55.645 1.00 97.88 108 HIS A CA 1
ATOM 887 C C . HIS A 1 108 ? -29.896 2.298 56.186 1.00 97.88 108 HIS A C 1
ATOM 889 O O . HIS A 1 108 ? -30.006 2.488 57.396 1.00 97.88 108 HIS A O 1
ATOM 895 N N . GLU A 1 109 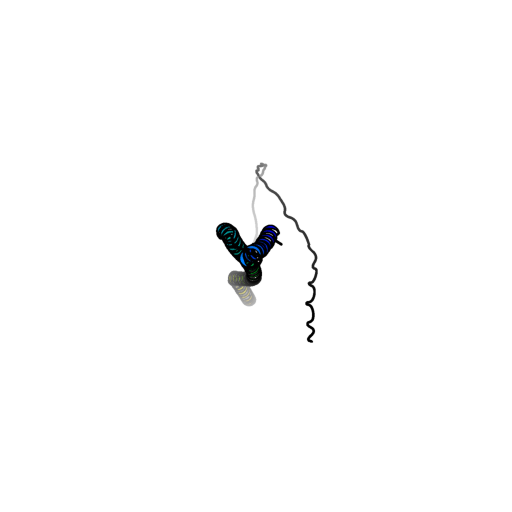? -30.910 2.487 55.334 1.00 97.62 109 GLU A N 1
ATOM 896 C CA . GLU A 1 109 ? -32.248 2.965 55.726 1.00 97.62 109 GLU A CA 1
ATOM 897 C C . GLU A 1 109 ? -32.905 2.034 56.762 1.00 97.62 109 GLU A C 1
ATOM 899 O O . GLU A 1 109 ? -33.433 2.486 57.781 1.00 97.62 109 GLU A O 1
ATOM 904 N N . GLN A 1 110 ? -32.826 0.713 56.559 1.00 97.19 110 GLN A N 1
ATOM 905 C CA . GLN A 1 110 ? -33.371 -0.261 57.513 1.00 97.19 110 GLN A CA 1
ATOM 906 C C . GLN A 1 110 ? -32.651 -0.247 58.868 1.00 97.19 110 GLN A C 1
ATOM 908 O O . GLN A 1 110 ? -33.292 -0.492 59.891 1.00 97.19 110 GLN A O 1
ATOM 913 N N . LEU A 1 111 ? -31.348 0.050 58.897 1.00 97.00 111 LEU A N 1
ATOM 914 C CA . LEU A 1 111 ? -30.588 0.220 60.138 1.00 97.00 111 LEU A CA 1
ATOM 915 C C . LEU A 1 111 ? -30.909 1.551 60.835 1.00 97.00 111 LEU A C 1
ATOM 917 O O . LEU A 1 111 ? -31.010 1.566 62.060 1.00 97.00 111 LEU A O 1
ATOM 921 N N . GLU A 1 112 ? -31.118 2.638 60.087 1.00 96.69 112 GLU A N 1
ATOM 922 C CA . GLU A 1 112 ? -31.508 3.945 60.637 1.00 96.69 112 GLU A CA 1
ATOM 923 C C . GLU A 1 112 ? -32.933 3.928 61.216 1.00 96.69 112 GLU A C 1
ATOM 925 O O . GLU A 1 112 ? -33.166 4.461 62.299 1.00 96.69 112 GLU A O 1
ATOM 930 N N . GLY A 1 113 ? -33.881 3.242 60.568 1.00 95.56 113 GLY A N 1
ATOM 931 C CA . GLY A 1 113 ? -35.252 3.085 61.072 1.00 95.56 113 GLY A CA 1
ATOM 932 C C . GLY A 1 113 ? -35.406 2.098 62.243 1.00 95.56 113 GLY A C 1
ATOM 933 O O . GLY A 1 113 ? -36.450 2.079 62.911 1.00 95.56 113 GLY A O 1
ATOM 934 N N . LEU A 1 114 ? -34.393 1.267 62.517 1.00 96.75 114 LEU A N 1
ATOM 935 C CA . LEU A 1 114 ? -34.462 0.195 63.517 1.00 96.75 114 LEU A CA 1
ATOM 936 C C . LEU A 1 114 ? -34.683 0.694 64.965 1.00 96.75 114 LEU A C 1
ATOM 938 O O . LEU A 1 114 ? -35.556 0.131 65.638 1.00 96.75 114 LEU A O 1
ATOM 942 N N . PRO A 1 115 ? -33.991 1.740 65.472 1.00 96.38 115 PRO A N 1
ATOM 943 C CA . PRO A 1 115 ? -34.186 2.246 66.833 1.00 96.38 115 PRO A CA 1
ATOM 944 C C . PRO A 1 115 ? -35.605 2.766 67.074 1.00 96.38 115 PRO A C 1
ATOM 946 O O . PRO A 1 115 ? -36.154 2.556 68.155 1.00 96.38 115 PRO A O 1
ATOM 949 N N . ASP A 1 116 ? -36.243 3.364 66.066 1.00 94.88 116 ASP A N 1
ATOM 950 C CA . ASP A 1 116 ? -37.633 3.819 66.148 1.00 94.88 116 ASP A CA 1
ATOM 951 C C . ASP A 1 116 ? -38.619 2.647 66.186 1.00 94.88 116 ASP A C 1
ATOM 953 O O . ASP A 1 116 ? -39.621 2.684 66.905 1.00 94.88 116 ASP A O 1
ATOM 957 N N . VAL A 1 117 ? -38.380 1.581 65.413 1.00 95.31 117 VAL A N 1
ATOM 958 C CA . VAL A 1 117 ? -39.191 0.350 65.491 1.00 95.31 117 VAL A CA 1
ATOM 959 C C . VAL A 1 117 ? -39.062 -0.289 66.878 1.00 95.31 117 VAL A C 1
ATOM 961 O O . VAL A 1 117 ? -40.081 -0.620 67.491 1.00 95.31 117 VAL A O 1
ATOM 964 N N . ILE A 1 118 ? -37.840 -0.386 67.413 1.00 95.38 118 ILE A N 1
ATOM 965 C CA . ILE A 1 118 ? -37.571 -0.895 68.765 1.00 95.38 118 ILE A CA 1
ATOM 966 C C . ILE A 1 118 ? -38.263 -0.020 69.819 1.00 95.38 118 ILE A C 1
ATOM 968 O O . ILE A 1 118 ? -39.010 -0.541 70.647 1.00 95.38 118 ILE A O 1
ATOM 972 N N . SER A 1 119 ? -38.105 1.303 69.754 1.00 96.12 119 SER A N 1
ATOM 973 C CA . SER A 1 119 ? -38.680 2.251 70.721 1.00 96.12 119 SER A CA 1
ATOM 974 C C . SER A 1 119 ? -40.211 2.207 70.733 1.00 96.12 119 SER A C 1
ATOM 976 O O . SER A 1 119 ? -40.824 2.173 71.804 1.00 96.12 119 SER A O 1
ATOM 978 N N . ARG A 1 120 ? -40.850 2.111 69.557 1.00 94.69 120 ARG A N 1
ATOM 979 C CA . ARG A 1 120 ? -42.308 1.929 69.429 1.00 94.69 120 ARG A CA 1
ATOM 980 C C . ARG A 1 120 ? -42.774 0.577 69.981 1.00 94.69 120 ARG A C 1
ATOM 982 O O . ARG A 1 120 ? -43.840 0.509 70.591 1.00 94.69 120 ARG A O 1
ATOM 989 N N . CYS A 1 121 ? -41.982 -0.483 69.814 1.00 94.25 121 CYS A N 1
ATOM 990 C CA . CYS A 1 121 ? -42.282 -1.807 70.362 1.00 94.25 121 CYS A CA 1
ATOM 991 C C . CYS A 1 121 ? -42.183 -1.831 71.900 1.00 94.25 121 CYS A C 1
ATOM 993 O O . CYS A 1 121 ? -43.126 -2.252 72.571 1.00 94.25 121 CYS A O 1
ATOM 995 N N . LEU A 1 122 ? -41.095 -1.289 72.461 1.00 93.31 122 LEU A N 1
ATOM 996 C CA . LEU A 1 122 ? -40.889 -1.152 73.908 1.00 93.31 122 LEU A CA 1
ATOM 997 C C . LEU A 1 122 ? -41.976 -0.287 74.561 1.00 93.31 122 LEU A C 1
ATOM 999 O O . LEU A 1 122 ? -42.520 -0.667 75.596 1.00 93.31 122 LEU A O 1
ATOM 1003 N N . SER A 1 123 ? -42.350 0.827 73.923 1.00 92.19 123 SER A N 1
ATOM 1004 C CA . SER A 1 123 ? -43.435 1.702 74.392 1.00 92.19 123 SER A CA 1
ATOM 1005 C C . SER A 1 123 ? -44.790 0.988 74.392 1.00 92.19 123 SER A C 1
ATOM 1007 O O . SER A 1 123 ? -45.542 1.082 75.357 1.00 92.19 123 SER A O 1
ATOM 1009 N N . ARG A 1 124 ? -45.110 0.215 73.344 1.00 90.94 124 ARG A N 1
ATOM 1010 C CA . ARG A 1 124 ? -46.342 -0.591 73.312 1.00 90.94 124 ARG A CA 1
ATOM 1011 C C . ARG A 1 124 ? -46.363 -1.627 74.440 1.00 90.94 124 ARG A C 1
ATOM 1013 O O . ARG A 1 124 ? -47.381 -1.777 75.110 1.00 90.94 124 ARG A O 1
ATOM 1020 N N . HIS A 1 125 ? -45.239 -2.303 74.674 1.00 90.94 125 HIS A N 1
ATOM 1021 C CA . HIS A 1 125 ? -45.115 -3.297 75.738 1.00 90.94 125 HIS A CA 1
ATOM 1022 C C . HIS A 1 125 ? -45.275 -2.680 77.138 1.00 90.94 125 HIS A C 1
ATOM 1024 O O . HIS A 1 125 ? -45.980 -3.244 77.976 1.00 90.94 125 HIS A O 1
ATOM 1030 N N . SER A 1 126 ? -44.683 -1.508 77.395 1.00 85.94 126 SER A N 1
ATOM 1031 C CA . SER A 1 126 ? -44.836 -0.826 78.685 1.00 85.94 126 SER A CA 1
ATOM 1032 C C . SER A 1 126 ? -46.268 -0.333 78.916 1.00 85.94 126 SER A C 1
ATOM 1034 O O . SER A 1 126 ? -46.778 -0.511 80.021 1.00 85.94 126 SER A O 1
ATOM 1036 N N . TYR A 1 127 ? -46.963 0.174 77.888 1.00 84.06 127 TYR A N 1
ATOM 1037 C CA . TYR A 1 127 ? -48.391 0.512 77.983 1.00 84.06 127 TYR A CA 1
ATOM 1038 C C . TYR A 1 127 ? -49.276 -0.709 78.271 1.00 84.06 127 TYR A C 1
ATOM 1040 O O . TYR A 1 127 ? -50.152 -0.630 79.132 1.00 84.06 127 TYR A O 1
ATOM 1048 N N . GLU A 1 128 ? -49.044 -1.855 77.622 1.00 82.50 128 GLU A N 1
ATOM 1049 C CA . GLU A 1 128 ? -49.775 -3.088 77.946 1.00 82.50 128 GLU A CA 1
ATOM 1050 C C . GLU A 1 128 ? -49.543 -3.541 79.391 1.00 82.50 128 GLU A C 1
ATOM 1052 O O . GLU A 1 128 ? -50.490 -3.932 80.076 1.00 82.50 128 GLU A O 1
ATOM 1057 N N . MET A 1 129 ? -48.296 -3.496 79.866 1.00 74.75 129 MET A N 1
ATOM 1058 C CA . MET A 1 129 ? -47.970 -3.888 81.238 1.00 74.75 129 MET A CA 1
ATOM 1059 C C . MET A 1 129 ? -48.540 -2.903 82.262 1.00 74.75 129 MET A C 1
ATOM 1061 O O . MET A 1 129 ? -49.057 -3.339 83.290 1.00 74.75 129 MET A O 1
ATOM 1065 N N . GLN A 1 130 ? -48.538 -1.597 81.980 1.00 72.62 130 GLN A N 1
ATOM 1066 C CA . GLN A 1 130 ? -49.219 -0.608 82.819 1.00 72.62 130 GLN A CA 1
ATOM 1067 C C . GLN A 1 130 ? -50.735 -0.823 82.830 1.00 72.62 130 GLN A C 1
ATOM 1069 O O . GLN A 1 130 ? -51.321 -0.808 83.905 1.00 72.62 130 GLN A O 1
ATOM 1074 N N . SER A 1 131 ? -51.367 -1.107 81.686 1.00 69.12 131 SER A N 1
ATOM 1075 C CA . SER A 1 131 ? -52.800 -1.426 81.611 1.00 69.12 131 SER A CA 1
ATOM 1076 C C . SER A 1 131 ? -53.158 -2.655 82.460 1.00 69.12 131 SER A C 1
ATOM 1078 O O . SER A 1 131 ? -54.086 -2.596 83.266 1.00 69.12 131 SER A O 1
ATOM 1080 N N . LYS A 1 132 ? -52.364 -3.731 82.366 1.00 62.75 132 LYS A N 1
ATOM 1081 C CA . LYS A 1 132 ? -52.520 -4.952 83.179 1.00 62.75 132 LYS A CA 1
ATOM 1082 C C . LYS A 1 132 ? -52.332 -4.686 84.683 1.00 62.75 132 LYS A C 1
ATOM 1084 O O . LYS A 1 132 ? -53.060 -5.257 85.486 1.00 62.75 132 LYS A O 1
ATOM 1089 N N . ASN A 1 133 ? -51.414 -3.793 85.070 1.00 58.69 133 ASN A N 1
ATOM 1090 C CA . ASN A 1 133 ? -51.226 -3.388 86.471 1.00 58.69 133 ASN A CA 1
ATOM 1091 C C . ASN A 1 133 ? -52.340 -2.453 86.981 1.00 58.69 133 ASN A C 1
ATOM 1093 O O . ASN A 1 133 ? -52.784 -2.607 88.114 1.00 58.69 133 ASN A O 1
ATOM 1097 N N . TYR A 1 134 ? -52.838 -1.524 86.157 1.00 55.97 134 TYR A N 1
ATOM 1098 C CA . TYR A 1 134 ? -53.975 -0.662 86.508 1.00 55.97 134 TYR A CA 1
ATOM 1099 C C . TYR A 1 134 ? -55.262 -1.469 86.717 1.00 55.97 134 TYR A C 1
ATOM 1101 O O . TYR A 1 134 ? -55.997 -1.198 87.660 1.00 55.97 134 TYR A O 1
ATOM 1109 N N . LEU A 1 135 ? -55.496 -2.512 85.910 1.00 55.50 135 LEU A N 1
ATOM 1110 C CA . LEU A 1 135 ? -56.626 -3.436 86.084 1.00 55.50 135 LEU A CA 1
ATOM 1111 C C . LEU A 1 135 ? -56.577 -4.214 87.420 1.00 55.50 135 LEU A C 1
ATOM 1113 O O . LEU A 1 135 ? -57.587 -4.765 87.849 1.00 55.50 135 LEU A O 1
ATOM 1117 N N . LEU A 1 136 ? -55.414 -4.249 88.081 1.00 52.06 136 LEU A N 1
ATOM 1118 C CA . LEU A 1 136 ? -55.178 -4.897 89.375 1.00 52.06 136 LEU A CA 1
ATOM 1119 C C . LEU A 1 136 ? -55.049 -3.902 90.549 1.00 52.06 136 LEU A C 1
ATOM 1121 O O . LEU A 1 136 ? -54.811 -4.333 91.677 1.00 52.06 136 LEU A O 1
ATOM 1125 N N . ARG A 1 137 ? -55.230 -2.590 90.325 1.00 43.72 137 ARG A N 1
ATOM 1126 C CA . ARG A 1 137 ? -55.249 -1.560 91.381 1.00 43.72 137 ARG A CA 1
ATOM 1127 C C . ARG A 1 137 ? -56.701 -1.211 91.752 1.00 43.72 137 ARG A C 1
ATOM 1129 O O . ARG A 1 137 ? -57.337 -0.460 91.014 1.00 43.72 137 ARG A O 1
ATOM 1136 N N . PRO A 1 138 ? -57.238 -1.681 92.894 1.00 44.44 138 PRO A N 1
ATOM 1137 C CA . PRO A 1 138 ? -58.520 -1.197 93.392 1.00 44.44 138 PRO A CA 1
ATOM 1138 C C . PRO A 1 138 ? -58.346 0.217 93.963 1.00 44.44 138 PRO A C 1
ATOM 1140 O O . PRO A 1 138 ? -57.719 0.397 95.005 1.00 44.44 138 PRO A O 1
ATOM 1143 N N . GLU A 1 139 ? -58.907 1.225 93.296 1.00 37.88 139 GLU A N 1
ATOM 1144 C CA . GLU A 1 139 ? -58.953 2.600 93.802 1.00 37.88 139 GLU A CA 1
ATOM 1145 C C . GLU A 1 139 ? -60.371 3.174 93.699 1.00 37.88 139 GLU A C 1
ATOM 1147 O O . GLU A 1 139 ? -61.083 2.964 92.715 1.00 37.88 139 GLU A O 1
ATOM 1152 N N . SER A 1 140 ? -60.804 3.850 94.763 1.00 40.22 140 SER A N 1
ATOM 1153 C CA . SER A 1 140 ? -62.188 4.286 94.952 1.00 40.22 140 SER A CA 1
ATOM 1154 C C . SER A 1 140 ? -62.577 5.442 94.030 1.00 40.22 140 SER A C 1
ATOM 1156 O O . SER A 1 140 ? -61.912 6.476 93.999 1.00 40.22 140 SER A O 1
ATOM 1158 N N . ALA A 1 141 ? -63.729 5.328 93.367 1.00 42.16 141 ALA A N 1
ATOM 1159 C CA . ALA A 1 141 ? -64.361 6.458 92.693 1.00 42.16 141 ALA A CA 1
ATOM 1160 C C . ALA A 1 141 ? -65.039 7.391 93.717 1.00 42.16 141 ALA A C 1
ATOM 1162 O O . ALA A 1 141 ? -65.855 6.928 94.514 1.00 42.16 141 ALA A O 1
ATOM 1163 N N . ALA A 1 142 ? -64.733 8.697 93.683 1.00 35.19 142 ALA A N 1
ATOM 1164 C CA . ALA A 1 142 ? -65.293 9.675 94.628 1.00 35.19 142 ALA A CA 1
ATOM 1165 C C . ALA A 1 142 ? -65.465 11.116 94.078 1.00 35.19 142 ALA A C 1
ATOM 1167 O O . ALA A 1 142 ? -65.156 12.077 94.770 1.00 35.19 142 ALA A O 1
ATOM 1168 N N . THR A 1 143 ? -66.087 11.256 92.896 1.00 38.41 143 THR A N 1
ATOM 1169 C CA . THR A 1 143 ? -66.949 12.408 92.484 1.00 38.41 143 THR A CA 1
ATOM 1170 C C . THR A 1 143 ? -66.374 13.857 92.385 1.00 38.41 143 THR A C 1
ATOM 1172 O O . THR A 1 143 ? -65.292 14.138 92.887 1.00 38.41 143 THR A O 1
ATOM 1175 N N . PRO A 1 144 ? -67.050 14.794 91.665 1.00 52.75 144 PRO A N 1
ATOM 1176 C CA . PRO A 1 144 ? -66.458 16.072 91.220 1.00 52.75 144 PRO A CA 1
ATOM 1177 C C . PRO A 1 144 ? -67.040 17.345 91.880 1.00 52.75 144 PRO A C 1
ATOM 1179 O O . PRO A 1 144 ? -68.102 17.302 92.499 1.00 52.75 144 PRO A O 1
ATOM 1182 N N . SER A 1 145 ? -66.415 18.512 91.638 1.00 35.59 145 SER A N 1
ATOM 1183 C CA . SER A 1 145 ? -66.959 19.826 92.045 1.00 35.59 145 SER A CA 1
ATOM 1184 C C . SER A 1 145 ? -66.519 21.040 91.185 1.00 35.59 145 SER A C 1
ATOM 1186 O O . SER A 1 145 ? -65.423 21.560 91.361 1.00 35.59 145 SER A O 1
ATOM 1188 N N . THR A 1 146 ? -67.453 21.516 90.346 1.00 33.78 146 THR A N 1
ATOM 1189 C CA . THR A 1 146 ? -67.886 22.933 90.156 1.00 33.78 146 THR A CA 1
ATOM 1190 C C . THR A 1 146 ? -66.984 24.010 89.477 1.00 33.78 146 THR A C 1
ATOM 1192 O O . THR A 1 146 ? -65.789 24.121 89.712 1.00 33.78 146 THR A O 1
ATOM 1195 N N . LEU A 1 147 ? -67.638 24.833 88.631 1.00 39.59 147 LEU A N 1
ATOM 1196 C CA . LEU A 1 147 ? -67.192 25.986 87.791 1.00 39.59 147 LEU A CA 1
ATOM 1197 C C . LEU A 1 147 ? -67.465 27.356 88.492 1.00 39.59 147 LEU A C 1
ATOM 1199 O O . LEU A 1 147 ? -67.927 27.310 89.633 1.00 39.59 147 LEU A O 1
ATOM 1203 N N . PRO A 1 148 ? -67.373 28.569 87.868 1.00 67.19 148 PRO A N 1
ATOM 1204 C CA . PRO A 1 148 ? -66.746 29.065 86.613 1.00 67.19 148 PRO A CA 1
ATOM 1205 C C . PRO A 1 148 ? -65.602 30.074 86.987 1.00 67.19 148 PRO A C 1
ATOM 1207 O O . PRO A 1 148 ? -64.958 29.788 87.996 1.00 67.19 148 PRO A O 1
ATOM 1210 N N . PRO A 1 149 ? -65.327 31.261 86.363 1.00 62.09 149 PRO A N 1
ATOM 1211 C CA . PRO A 1 149 ? -65.553 31.861 85.019 1.00 62.09 149 PRO A CA 1
ATOM 1212 C C . PRO A 1 149 ? -64.183 32.136 84.296 1.00 62.09 149 PRO A C 1
ATOM 1214 O O . PRO A 1 149 ? -63.258 31.373 84.542 1.00 62.09 149 PRO A O 1
ATOM 1217 N N . ALA A 1 150 ? -63.897 33.085 83.375 1.00 36.16 150 ALA A N 1
ATOM 1218 C CA . ALA A 1 150 ? -64.574 34.274 82.808 1.00 36.16 150 ALA A CA 1
ATOM 1219 C C . ALA A 1 150 ? -64.084 34.620 81.360 1.00 36.16 150 ALA A C 1
ATOM 1221 O O . ALA A 1 150 ? -63.653 33.733 80.631 1.00 36.16 150 ALA A O 1
ATOM 1222 N N . LEU A 1 151 ? -64.176 35.898 80.943 1.00 40.84 151 LEU A N 1
ATOM 1223 C CA . LEU A 1 151 ? -63.828 36.498 79.623 1.00 40.84 151 LEU A CA 1
ATOM 1224 C C . LEU A 1 151 ? -63.151 37.902 79.843 1.00 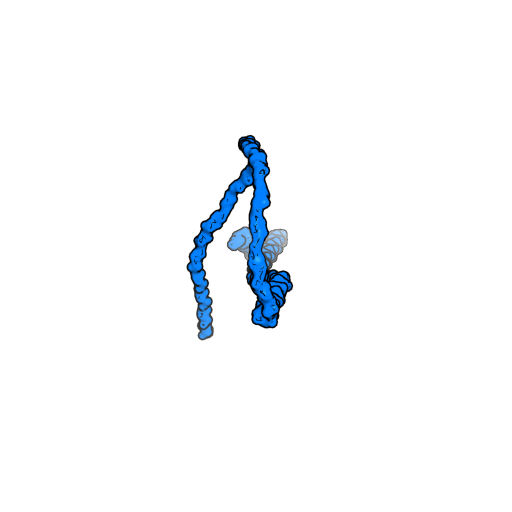40.84 151 LEU A C 1
ATOM 1226 O O . LEU A 1 151 ? -63.028 38.234 81.026 1.00 40.84 151 LEU A O 1
ATOM 1230 N N . PRO A 1 152 ? -62.733 38.755 78.847 1.00 57.56 152 PRO A N 1
ATOM 1231 C CA . PRO A 1 152 ? -63.267 38.924 77.471 1.00 57.56 152 PRO A CA 1
ATOM 1232 C C . PRO A 1 152 ? -62.282 39.263 76.294 1.00 57.56 152 PRO A C 1
ATOM 1234 O O . PRO A 1 152 ? -61.090 39.450 76.491 1.00 57.56 152 PRO A O 1
ATOM 1237 N N . THR A 1 153 ? -62.854 39.342 75.070 1.00 40.34 153 THR A N 1
ATOM 1238 C CA . THR A 1 153 ? -62.567 40.164 73.836 1.00 40.34 153 THR A CA 1
ATOM 1239 C C . THR A 1 153 ? -61.254 40.977 73.690 1.00 40.34 153 THR A C 1
ATOM 1241 O O . THR A 1 153 ? -60.828 41.588 74.660 1.00 40.34 153 THR A O 1
ATOM 1244 N N . THR A 1 154 ? -60.636 41.170 72.505 1.00 39.56 154 THR A N 1
ATOM 1245 C CA . THR A 1 154 ? -61.122 41.821 71.238 1.00 39.56 154 THR A CA 1
ATOM 1246 C C . THR A 1 154 ? -60.230 41.433 70.014 1.00 39.56 154 THR A C 1
ATOM 1248 O O . THR A 1 154 ? -59.060 41.138 70.207 1.00 39.56 154 THR A O 1
ATOM 1251 N N . SER A 1 155 ? -60.715 41.183 68.780 1.00 37.81 155 SER A N 1
ATOM 1252 C CA . SER A 1 155 ? -61.157 42.055 67.644 1.00 37.81 155 SER A CA 1
ATOM 1253 C C . SER A 1 155 ? -60.084 42.464 66.595 1.00 37.81 155 SER A C 1
ATOM 1255 O O . SER A 1 155 ? -59.073 43.049 66.959 1.00 37.81 155 SER A O 1
ATOM 1257 N N . ALA A 1 156 ? -60.433 42.318 65.297 1.00 38.53 156 ALA A N 1
ATOM 1258 C CA . ALA A 1 156 ? -59.854 42.954 64.079 1.00 38.53 156 ALA A CA 1
ATOM 1259 C C . ALA A 1 156 ? -58.413 42.564 63.615 1.00 38.53 156 ALA A C 1
ATOM 1261 O O . ALA A 1 156 ? -57.651 42.043 64.416 1.00 38.53 156 ALA A O 1
ATOM 1262 N N . THR A 1 157 ? -57.905 42.819 62.384 1.00 43.12 157 THR A N 1
ATOM 1263 C CA . THR A 1 157 ? -58.416 42.915 60.974 1.00 43.12 157 THR A CA 1
ATOM 1264 C C . THR A 1 157 ? -57.198 43.129 60.015 1.00 43.12 157 THR A C 1
ATOM 1266 O O . THR A 1 157 ? -56.178 43.638 60.458 1.00 43.12 157 THR A O 1
ATOM 1269 N N . GLN A 1 158 ? -57.338 42.845 58.702 1.00 42.22 158 GLN A N 1
ATOM 1270 C CA . GLN A 1 158 ? -56.544 43.355 57.538 1.00 42.22 158 GLN A CA 1
ATOM 1271 C C . GLN A 1 158 ? -55.202 42.710 57.076 1.00 42.22 158 GLN A C 1
ATOM 1273 O O . GLN A 1 158 ? -54.149 42.863 57.676 1.00 42.22 158 GLN A O 1
ATOM 1278 N N . MET A 1 159 ? -55.275 42.102 55.878 1.00 41.03 159 MET A N 1
ATOM 1279 C CA . MET A 1 159 ? -54.462 42.300 54.649 1.00 41.03 159 MET A CA 1
ATOM 1280 C C . MET A 1 159 ? -53.045 42.932 54.697 1.00 41.03 159 MET A C 1
ATOM 1282 O O . MET A 1 159 ? -52.925 44.111 55.015 1.00 41.03 159 MET A O 1
ATOM 1286 N N . HIS A 1 160 ? -52.060 42.281 54.048 1.00 43.25 160 HIS A N 1
ATOM 1287 C CA . HIS A 1 160 ? -51.379 42.838 52.850 1.00 43.25 160 HIS A CA 1
ATOM 1288 C C . HIS A 1 160 ? -50.670 41.751 51.997 1.00 43.25 160 HIS A C 1
ATOM 1290 O O . HIS A 1 160 ? -50.483 40.626 52.451 1.00 43.25 160 HIS A O 1
ATOM 1296 N N . ASN A 1 161 ? -50.279 42.093 50.761 1.00 47.66 161 ASN A N 1
ATOM 1297 C CA . ASN A 1 161 ? -49.495 41.254 49.836 1.00 47.66 161 ASN A CA 1
ATOM 1298 C C . ASN A 1 161 ? -47.972 41.412 50.052 1.00 47.66 161 ASN A C 1
ATOM 1300 O O . ASN A 1 161 ? -47.538 42.455 50.531 1.00 47.66 161 ASN A O 1
ATOM 1304 N N . ASN A 1 162 ? -47.147 40.476 49.551 1.00 42.75 162 ASN A N 1
ATOM 1305 C CA . ASN A 1 162 ? -46.266 40.761 48.396 1.00 42.75 162 ASN A CA 1
ATOM 1306 C C . ASN A 1 162 ? -45.457 39.552 47.873 1.00 42.75 162 ASN A C 1
ATOM 1308 O O . ASN A 1 162 ? -45.285 38.535 48.536 1.00 42.75 162 ASN A O 1
ATOM 1312 N N . MET A 1 163 ? -45.018 39.703 46.620 1.00 47.31 163 MET A N 1
ATOM 1313 C CA . MET A 1 163 ? -44.235 38.786 45.761 1.00 47.31 163 MET A CA 1
ATOM 1314 C C . MET A 1 163 ? -42.699 39.071 45.967 1.00 47.31 163 MET A C 1
ATOM 1316 O O . MET A 1 163 ? -42.427 39.920 46.820 1.00 47.31 163 MET A O 1
ATOM 1320 N N . PRO A 1 164 ? -41.681 38.497 45.248 1.00 58.94 164 PRO A N 1
ATOM 1321 C CA . PRO A 1 164 ? -41.769 37.975 43.872 1.00 58.94 164 PRO A CA 1
ATOM 1322 C C . PRO A 1 164 ? -40.816 36.833 43.379 1.00 58.94 164 PRO A C 1
ATOM 1324 O O . PRO A 1 164 ? -39.815 36.513 44.004 1.00 58.94 164 PRO A O 1
ATOM 1327 N N . HIS A 1 165 ? -41.062 36.385 42.126 1.00 48.31 165 HIS A N 1
ATOM 1328 C CA . HIS A 1 165 ? -40.073 35.896 41.119 1.00 48.31 165 HIS A CA 1
ATOM 1329 C C . HIS A 1 165 ? -39.350 34.529 41.339 1.00 48.31 165 HIS A C 1
ATOM 1331 O O . HIS A 1 165 ? -39.179 34.091 42.462 1.00 48.31 165 HIS A O 1
ATOM 1337 N N . SER A 1 166 ? -38.859 33.792 40.315 1.00 41.25 166 SER A N 1
ATOM 1338 C CA . SER A 1 166 ? -39.037 33.838 38.836 1.00 41.25 166 SER A CA 1
ATOM 1339 C C . SER A 1 166 ? -38.424 32.609 38.110 1.00 41.25 166 SER A C 1
ATOM 1341 O O . SER A 1 166 ? -37.275 32.289 38.392 1.00 41.25 166 SER A O 1
ATOM 1343 N N . LYS A 1 167 ? -39.081 32.110 37.034 1.00 39.41 167 LYS A N 1
ATOM 1344 C CA . LYS A 1 167 ? -38.530 31.252 35.930 1.00 39.41 167 LYS A CA 1
ATOM 1345 C C . LYS A 1 167 ? -38.062 29.824 36.366 1.00 39.41 167 LYS A C 1
ATOM 1347 O O . LYS A 1 167 ? -37.927 29.581 37.552 1.00 39.41 167 LYS A O 1
ATOM 1352 N N . SER A 1 168 ? -37.854 28.795 35.521 1.00 41.78 168 SER A N 1
ATOM 1353 C CA . SER A 1 168 ? -37.866 28.637 34.043 1.00 41.78 168 SER A CA 1
ATOM 1354 C C . SER A 1 168 ? -38.376 27.232 33.613 1.00 41.78 168 SER A C 1
ATOM 1356 O O . SER A 1 168 ? -38.430 26.318 34.425 1.00 41.78 168 SER A O 1
ATOM 1358 N N . VAL A 1 169 ? -38.670 27.051 32.318 1.00 43.59 169 VAL A N 1
ATOM 1359 C CA . VAL A 1 169 ? -38.926 25.776 31.576 1.00 43.59 169 VAL A CA 1
ATOM 1360 C C . VAL A 1 169 ? -37.711 25.502 30.622 1.00 43.59 169 VAL A C 1
ATOM 1362 O O . VAL A 1 169 ? -36.837 26.376 30.640 1.00 43.59 169 VAL A O 1
ATOM 1365 N N . PRO A 1 170 ? -37.579 24.449 29.749 1.00 56.03 170 PRO A N 1
ATOM 1366 C CA . PRO A 1 170 ? -38.450 23.290 29.415 1.00 56.03 170 PRO A CA 1
ATOM 1367 C C . PRO A 1 170 ? -37.777 21.891 29.134 1.00 56.03 170 PRO A C 1
ATOM 1369 O O . PRO A 1 170 ? -36.569 21.767 28.993 1.00 56.03 170 PRO A O 1
ATOM 1372 N N . THR A 1 171 ? -38.627 20.861 28.930 1.00 38.97 171 THR A N 1
ATOM 1373 C CA . THR A 1 171 ? -38.535 19.676 28.007 1.00 38.97 171 THR A CA 1
ATOM 1374 C C . THR A 1 171 ? -37.259 18.833 27.794 1.00 38.97 171 THR A C 1
ATOM 1376 O O . THR A 1 171 ? -36.245 19.342 27.329 1.00 38.97 171 THR A O 1
ATOM 1379 N N . SER A 1 172 ? -37.435 17.496 27.755 1.00 36.66 172 SER A N 1
ATOM 1380 C CA . SER A 1 172 ? -36.972 16.640 26.628 1.00 36.66 172 SER A CA 1
ATOM 1381 C C . SER A 1 172 ? -37.802 15.347 26.441 1.00 36.66 172 SER A C 1
ATOM 1383 O O . SER A 1 172 ? -37.861 14.503 27.324 1.00 36.66 172 SER A O 1
ATOM 1385 N N . THR A 1 173 ? -38.420 15.214 25.263 1.00 36.59 173 THR A N 1
ATOM 1386 C CA . THR A 1 173 ? -38.664 13.991 24.452 1.00 36.59 173 THR A CA 1
ATOM 1387 C C . THR A 1 173 ? -38.688 12.578 25.077 1.00 36.59 173 THR A C 1
ATOM 1389 O O . THR A 1 173 ? -37.649 12.032 25.444 1.00 36.59 173 THR A O 1
ATOM 1392 N N . LEU A 1 174 ? -39.828 11.886 24.931 1.00 41.38 174 LEU A N 1
ATOM 1393 C CA . LEU A 1 174 ? -39.907 10.417 24.854 1.00 41.38 174 LEU A CA 1
ATOM 1394 C C . LEU A 1 174 ? -39.886 9.982 23.373 1.00 41.38 174 LEU A C 1
ATOM 1396 O O . LEU A 1 174 ? -40.572 10.598 22.558 1.00 41.38 174 LEU A O 1
ATOM 1400 N N . SER A 1 175 ? -39.138 8.934 23.006 1.00 40.25 175 SER A N 1
ATOM 1401 C CA . SER A 1 175 ? -39.169 8.370 21.644 1.00 40.25 175 SER A CA 1
ATOM 1402 C C . SER A 1 175 ? -38.878 6.867 21.643 1.00 40.25 175 SER A C 1
ATOM 1404 O O . SER A 1 175 ? -37.768 6.429 21.938 1.00 40.25 175 SER A O 1
ATOM 1406 N N . THR A 1 176 ? -39.898 6.068 21.335 1.00 42.25 176 THR A N 1
ATOM 1407 C CA . THR A 1 176 ? -39.843 4.599 21.317 1.00 42.25 176 THR A CA 1
ATOM 1408 C C . THR A 1 176 ? -39.188 4.086 20.033 1.00 42.25 176 THR A C 1
ATOM 1410 O O . THR A 1 176 ? -39.512 4.564 18.945 1.00 42.25 176 THR A O 1
ATOM 1413 N N . LYS A 1 177 ? -38.335 3.054 20.121 1.00 43.38 177 LYS A N 1
ATOM 1414 C CA . LYS A 1 177 ? -37.892 2.280 18.949 1.00 43.38 177 LYS A CA 1
ATOM 1415 C C . LYS A 1 177 ? -38.066 0.774 19.135 1.00 43.38 177 LYS A C 1
ATOM 1417 O O . LYS A 1 177 ? -37.776 0.215 20.186 1.00 43.38 177 LYS A O 1
ATOM 1422 N N . THR A 1 178 ? -38.576 0.162 18.074 1.00 40.22 178 THR A N 1
ATOM 1423 C CA . THR A 1 178 ? -39.001 -1.235 17.948 1.00 40.22 178 THR A CA 1
ATOM 1424 C C . THR A 1 178 ? -37.825 -2.216 17.977 1.00 40.22 178 THR A C 1
ATOM 1426 O O . THR A 1 178 ? -36.788 -1.944 17.374 1.00 40.22 178 THR A O 1
ATOM 1429 N N . LEU A 1 179 ? -38.008 -3.385 18.605 1.00 41.41 179 LEU A N 1
ATOM 1430 C CA . LEU A 1 179 ? -37.058 -4.499 18.510 1.00 41.41 179 LEU A CA 1
ATOM 1431 C C . LEU A 1 179 ? -37.111 -5.183 17.133 1.00 41.41 179 LEU A C 1
ATOM 1433 O O . LEU A 1 179 ? -38.180 -5.338 16.545 1.00 41.41 179 LEU A O 1
ATOM 1437 N N . LEU A 1 180 ? -35.963 -5.679 16.672 1.00 59.06 180 LEU A N 1
ATOM 1438 C CA . LEU A 1 180 ? -35.832 -6.585 15.527 1.00 59.06 180 LEU A CA 1
ATOM 1439 C C . LEU A 1 180 ? -34.685 -7.579 15.816 1.00 59.06 180 LEU A C 1
ATOM 1441 O O . LEU A 1 180 ? -33.622 -7.134 16.252 1.00 59.06 180 LEU A O 1
ATOM 1445 N N . PRO A 1 181 ? -34.878 -8.902 15.642 1.00 66.00 181 PRO A N 1
ATOM 1446 C CA . PRO A 1 181 ? -33.871 -9.908 15.995 1.00 66.00 181 PRO A CA 1
ATOM 1447 C C . PRO A 1 181 ? -32.775 -10.086 14.919 1.00 66.00 181 PRO A C 1
ATOM 1449 O O . PRO A 1 181 ? -33.011 -9.783 13.746 1.00 66.00 181 PRO A O 1
ATOM 1452 N N . PRO A 1 182 ? -31.589 -10.611 15.288 1.00 70.75 182 PRO A N 1
ATOM 1453 C CA . PRO A 1 182 ? -30.471 -10.831 14.367 1.00 70.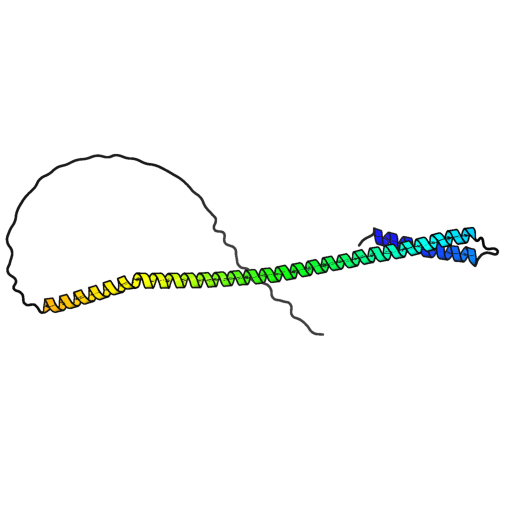75 182 PRO A CA 1
ATOM 1454 C C . PRO A 1 182 ? -30.613 -12.116 13.516 1.00 70.75 182 PRO A C 1
ATOM 1456 O O . PRO A 1 182 ? -31.303 -13.056 13.921 1.00 70.75 182 PRO A O 1
ATOM 1459 N N . PRO A 1 183 ? -29.933 -12.200 12.354 1.00 65.06 183 PRO A N 1
ATOM 1460 C CA . PRO A 1 183 ? -29.905 -13.393 11.504 1.00 65.06 183 PRO A CA 1
ATOM 1461 C C . PRO A 1 183 ? -28.907 -14.466 11.986 1.00 65.06 183 PRO A C 1
ATOM 1463 O O . PRO A 1 183 ? -27.931 -14.180 12.676 1.00 65.06 183 PRO A O 1
ATOM 1466 N N . LEU A 1 184 ? -29.141 -15.716 11.569 1.00 66.56 184 LEU A N 1
ATOM 1467 C CA . LEU A 1 184 ? -28.322 -16.893 11.900 1.00 66.56 184 LEU A CA 1
ATOM 1468 C C . LEU A 1 184 ? -27.035 -17.004 11.047 1.00 66.56 184 LEU A C 1
ATOM 1470 O O . LEU A 1 184 ? -27.031 -16.574 9.891 1.00 66.56 184 LEU A O 1
ATOM 1474 N N . PRO A 1 185 ? -25.961 -17.639 11.565 1.00 72.75 185 PRO A N 1
ATOM 1475 C CA . PRO A 1 185 ? -24.720 -17.866 10.822 1.00 72.75 185 PRO A CA 1
ATOM 1476 C C . PRO A 1 185 ? -24.839 -19.001 9.779 1.00 72.75 185 PRO A C 1
ATOM 1478 O O . PRO A 1 185 ? -25.630 -19.933 9.956 1.00 72.75 185 PRO A O 1
ATOM 1481 N N . PRO A 1 186 ? -24.031 -18.976 8.699 1.00 61.44 186 PRO A N 1
ATOM 1482 C CA . PRO A 1 186 ? -24.052 -20.003 7.661 1.00 61.44 186 PRO A CA 1
ATOM 1483 C C . PRO A 1 186 ? -23.407 -21.323 8.114 1.00 61.44 186 PRO A C 1
ATOM 1485 O O . PRO A 1 186 ? -22.358 -21.356 8.755 1.00 61.44 186 PRO A O 1
ATOM 1488 N N . ARG A 1 187 ? -24.031 -22.433 7.714 1.00 51.25 187 ARG A N 1
ATOM 1489 C CA . ARG A 1 187 ? -23.607 -23.810 8.004 1.00 51.25 187 ARG A CA 1
ATOM 1490 C C . ARG A 1 187 ? -22.410 -24.217 7.139 1.00 51.25 187 ARG A C 1
ATOM 1492 O O . ARG A 1 187 ? -22.507 -24.205 5.913 1.00 51.25 187 ARG A O 1
ATOM 1499 N N . THR A 1 188 ? -21.319 -24.650 7.766 1.00 53.84 188 THR A N 1
ATOM 1500 C CA . THR A 1 188 ? -20.194 -25.298 7.076 1.00 53.84 188 THR A CA 1
ATOM 1501 C C . THR A 1 188 ? -20.635 -26.601 6.404 1.00 53.84 188 THR A C 1
ATOM 1503 O O . THR A 1 188 ? -21.369 -27.403 6.984 1.00 53.84 188 THR A O 1
ATOM 1506 N N . GLN A 1 189 ? -20.152 -26.831 5.183 1.00 56.00 189 GLN A N 1
ATOM 1507 C CA . GLN A 1 189 ? -20.148 -28.147 4.543 1.00 56.00 189 GLN A CA 1
ATOM 1508 C C . GLN A 1 189 ? -18.694 -28.580 4.341 1.00 56.00 189 GLN A C 1
ATOM 1510 O O . GLN A 1 189 ? -17.849 -27.758 3.991 1.00 56.00 189 GLN A O 1
ATOM 1515 N N . GLN A 1 190 ? -18.414 -29.854 4.610 1.00 48.62 190 GLN A N 1
ATOM 1516 C CA . GLN A 1 190 ? -17.114 -30.481 4.385 1.00 48.62 190 GLN A CA 1
ATOM 1517 C C . GLN A 1 190 ? -17.163 -31.285 3.084 1.00 48.62 190 GLN A C 1
ATOM 1519 O O . GLN A 1 190 ? -18.000 -32.180 2.973 1.00 48.62 190 GLN A O 1
ATOM 1524 N N . THR A 1 191 ? -16.239 -30.998 2.167 1.00 56.16 191 THR A N 1
ATOM 1525 C CA . THR A 1 191 ? -15.738 -31.892 1.106 1.00 56.16 191 THR A CA 1
ATOM 1526 C C . THR A 1 191 ? -14.321 -31.456 0.762 1.00 56.16 191 THR A C 1
ATOM 1528 O O . THR A 1 191 ? -14.193 -30.261 0.407 1.00 56.16 191 THR A O 1
#